Protein AF-A0A2R6WL75-F1 (afdb_monomer)

Organism: Marchantia polymorpha (NCBI:txid3197)

Solvent-accessible surface area (backbone atoms only — not comparable to full-atom values): 13808 Å² total; per-residue (Å²): 139,86,84,78,86,82,82,82,81,75,82,74,81,76,81,87,64,72,75,76,58,70,72,63,78,74,67,88,62,87,48,74,43,57,29,28,71,47,90,78,75,60,74,69,52,48,53,53,39,46,74,76,44,29,24,46,28,38,38,28,34,64,43,95,46,41,92,30,84,63,74,45,46,31,30,31,46,34,69,61,51,51,57,48,36,72,72,64,31,65,58,46,48,38,23,36,72,33,38,38,36,33,21,76,44,97,91,52,61,79,76,47,77,48,46,28,30,40,73,49,78,42,61,37,94,88,75,69,43,75,59,33,45,35,31,31,55,40,53,64,84,42,53,36,71,37,46,33,31,58,43,81,39,44,65,88,64,7,54,16,42,73,72,61,21,48,83,46,75,74,47,59,58,49,57,27,37,26,34,51,76,71,56,54,64,58,41,76,43,83,37,42,86,40,45,61,69,42,66,46,36,55,68,75,55,83,68,61,92,71,55,41,70,68,59,89,68,47,79,45,65,31,33,34,30,40,57,45,79,84,51,56,68,74,70,57,79,82,130

Mean predicted aligned error: 11.41 Å

Structure (mmCIF, N/CA/C/O backbone):
data_AF-A0A2R6WL75-F1
#
_entry.id   AF-A0A2R6WL75-F1
#
loop_
_atom_site.group_PDB
_atom_site.id
_atom_site.type_symbol
_atom_site.label_atom_id
_atom_site.label_alt_id
_atom_site.label_comp_id
_atom_site.label_asym_id
_atom_site.label_entity_id
_atom_site.label_seq_id
_atom_site.pdbx_PDB_ins_code
_atom_site.Cartn_x
_atom_site.Cartn_y
_atom_site.Cartn_z
_atom_site.occupancy
_atom_site.B_iso_or_equiv
_atom_site.auth_seq_id
_atom_site.auth_comp_id
_atom_site.auth_asym_id
_atom_site.auth_atom_id
_atom_site.pdbx_PDB_model_num
ATOM 1 N N . MET A 1 1 ? -19.304 18.764 -65.016 1.00 40.03 1 MET A N 1
ATOM 2 C CA . MET A 1 1 ? -17.896 18.782 -64.555 1.00 40.03 1 MET A CA 1
ATOM 3 C C . MET A 1 1 ? -17.886 18.726 -63.040 1.00 40.03 1 MET A C 1
ATOM 5 O O . MET A 1 1 ? -18.158 19.718 -62.380 1.00 40.03 1 MET A O 1
ATOM 9 N N . VAL A 1 2 ? -17.686 17.518 -62.523 1.00 32.56 2 VAL A N 1
ATOM 10 C CA . VAL A 1 2 ? -17.696 17.155 -61.102 1.00 32.56 2 VAL A CA 1
ATOM 11 C C . VAL A 1 2 ? -16.312 17.461 -60.529 1.00 32.56 2 VAL A C 1
ATOM 13 O O . VAL A 1 2 ? -15.321 16.997 -61.089 1.00 32.56 2 VAL A O 1
ATOM 16 N N . LYS A 1 3 ? -16.215 18.234 -59.443 1.00 35.38 3 LYS A N 1
ATOM 17 C CA . LYS A 1 3 ? -14.974 18.337 -58.661 1.00 35.38 3 LYS A CA 1
ATOM 18 C C . LYS A 1 3 ? -15.130 17.490 -57.405 1.00 35.38 3 LYS A C 1
ATOM 20 O O . LYS A 1 3 ? -15.870 17.840 -56.492 1.00 35.38 3 LYS A O 1
ATOM 25 N N . HIS A 1 4 ? -14.470 16.338 -57.452 1.00 34.31 4 HIS A N 1
ATOM 26 C CA . HIS A 1 4 ? -14.353 15.362 -56.384 1.00 34.31 4 HIS A CA 1
ATOM 27 C C . HIS A 1 4 ? -13.550 15.896 -55.195 1.00 34.31 4 HIS A C 1
ATOM 29 O O . HIS A 1 4 ? -12.580 16.639 -55.344 1.00 34.31 4 HIS A O 1
ATOM 35 N N . SER A 1 5 ? -13.975 15.436 -54.023 1.00 30.08 5 SER A N 1
ATOM 36 C CA . SER A 1 5 ? -13.292 15.496 -52.741 1.00 30.08 5 SER A CA 1
ATOM 37 C C . SER A 1 5 ? -11.899 14.864 -52.791 1.00 30.08 5 SER A C 1
ATOM 39 O O . SER A 1 5 ? -11.754 13.729 -53.245 1.00 30.08 5 SER A O 1
ATOM 41 N N . LEU A 1 6 ? -10.913 15.534 -52.202 1.00 31.14 6 LEU A N 1
ATOM 42 C CA . LEU A 1 6 ? -9.690 14.909 -51.704 1.00 31.14 6 LEU A CA 1
ATOM 43 C C . LEU A 1 6 ? -9.711 15.017 -50.177 1.00 31.14 6 LEU A C 1
ATOM 45 O O . LEU A 1 6 ? -9.257 15.993 -49.590 1.00 31.14 6 LEU A O 1
ATOM 49 N N . PHE A 1 7 ? -10.321 14.009 -49.551 1.00 28.39 7 PHE A N 1
ATOM 50 C CA . PHE A 1 7 ? -10.114 13.683 -48.145 1.00 28.39 7 PHE A CA 1
ATOM 51 C C . PHE A 1 7 ? -8.752 12.992 -48.056 1.00 28.39 7 PHE A C 1
ATOM 53 O O . PHE A 1 7 ? -8.586 11.869 -48.531 1.00 28.39 7 PHE A O 1
ATOM 60 N N . GLN A 1 8 ? -7.767 13.672 -47.483 1.00 29.06 8 GLN A N 1
ATOM 61 C CA . GLN A 1 8 ? -6.480 13.078 -47.160 1.00 29.06 8 GLN A CA 1
ATOM 62 C C . GLN A 1 8 ? -6.614 12.448 -45.770 1.00 29.06 8 GLN A C 1
ATOM 64 O O . GLN A 1 8 ? -6.545 13.129 -44.750 1.00 29.06 8 GLN A O 1
ATOM 69 N N . ALA A 1 9 ? -6.909 11.148 -45.744 1.00 28.06 9 ALA A N 1
ATOM 70 C CA . ALA A 1 9 ? -6.917 10.345 -44.531 1.00 28.06 9 ALA A CA 1
ATOM 71 C C . ALA A 1 9 ? -5.469 10.172 -44.049 1.00 28.06 9 ALA A C 1
ATOM 73 O O . ALA A 1 9 ? -4.692 9.422 -44.640 1.00 28.06 9 ALA A O 1
ATOM 74 N N . ALA A 1 10 ? -5.098 10.900 -42.996 1.00 29.62 10 ALA A N 1
ATOM 75 C CA . ALA A 1 10 ? -3.886 10.622 -42.246 1.00 29.62 10 ALA A CA 1
ATOM 76 C C . ALA A 1 10 ? -4.099 9.326 -41.454 1.00 29.62 10 ALA A C 1
ATOM 78 O O . ALA A 1 10 ? -5.008 9.222 -40.630 1.00 29.62 10 ALA A O 1
ATOM 79 N N . PHE A 1 11 ? -3.269 8.337 -41.771 1.00 24.31 11 PHE A N 1
ATOM 80 C CA . PHE A 1 11 ? -3.097 7.075 -41.067 1.00 24.31 11 PHE A CA 1
ATOM 81 C C . PHE A 1 11 ? -2.866 7.360 -39.572 1.00 24.31 11 PHE A C 1
ATOM 83 O O . PHE A 1 11 ? -1.816 7.866 -39.183 1.00 24.31 11 PHE A O 1
ATOM 90 N N . VAL A 1 12 ? -3.868 7.088 -38.735 1.00 31.75 12 VAL A N 1
ATOM 91 C CA . VAL A 1 12 ? -3.698 7.019 -37.281 1.00 31.75 12 VAL A CA 1
ATOM 92 C C . VAL A 1 12 ? -3.124 5.636 -37.011 1.00 31.75 12 VAL A C 1
ATOM 94 O O . VAL A 1 12 ? -3.848 4.645 -37.098 1.00 31.75 12 VAL A O 1
ATOM 97 N N . GLU A 1 13 ? -1.816 5.560 -36.767 1.00 30.33 13 GLU A N 1
ATOM 98 C CA . GLU A 1 13 ? -1.177 4.333 -36.294 1.00 30.33 13 GLU A CA 1
ATOM 99 C C . GLU A 1 13 ? -1.888 3.873 -35.019 1.00 30.33 13 GLU A C 1
ATOM 101 O O . GLU A 1 13 ? -1.978 4.595 -34.021 1.00 30.33 13 GLU A O 1
ATOM 106 N N . GLY A 1 14 ? -2.473 2.679 -35.112 1.00 30.34 14 GLY A N 1
ATOM 107 C CA . GLY A 1 14 ? -3.122 1.994 -34.013 1.00 30.34 14 GLY A CA 1
ATOM 108 C C . GLY A 1 14 ? -2.115 1.773 -32.896 1.00 30.34 14 GLY A C 1
ATOM 109 O O . GLY A 1 14 ? -1.077 1.145 -33.077 1.00 30.34 14 GLY A O 1
ATOM 110 N N . ASP A 1 15 ? -2.437 2.331 -31.738 1.00 35.53 15 ASP A N 1
ATOM 111 C CA . ASP A 1 15 ? -1.734 2.134 -30.479 1.00 35.53 15 ASP A CA 1
ATOM 112 C C . ASP A 1 15 ? -1.952 0.683 -29.998 1.00 35.53 15 ASP A C 1
ATOM 114 O O . ASP A 1 15 ? -2.782 0.427 -29.122 1.00 35.53 15 ASP A O 1
ATOM 118 N N . ASP A 1 16 ? -1.242 -0.269 -30.616 1.00 36.91 16 ASP A N 1
ATOM 119 C CA . ASP A 1 16 ? -1.231 -1.712 -30.317 1.00 36.91 16 ASP A CA 1
ATOM 120 C C . ASP A 1 16 ? -0.438 -2.016 -29.032 1.00 36.91 16 ASP A C 1
ATOM 122 O O . ASP A 1 16 ? 0.510 -2.802 -28.997 1.00 36.91 16 ASP A O 1
ATOM 126 N N . ARG A 1 17 ? -0.834 -1.379 -27.926 1.00 43.59 17 ARG A N 1
ATOM 127 C CA . ARG A 1 17 ? -0.392 -1.762 -26.579 1.00 43.59 17 ARG A CA 1
ATOM 128 C C . ARG A 1 17 ? -1.400 -2.741 -25.965 1.00 43.59 17 ARG A C 1
ATOM 130 O O . ARG A 1 17 ? -2.607 -2.497 -26.051 1.00 43.59 17 ARG A O 1
ATOM 137 N N . PRO A 1 18 ? -0.949 -3.830 -25.311 1.00 32.16 18 PRO A N 1
ATOM 138 C CA . PRO A 1 18 ? -1.841 -4.838 -24.753 1.00 32.16 18 PRO A CA 1
ATOM 139 C C . PRO A 1 18 ? -2.842 -4.226 -23.748 1.00 32.16 18 PRO A C 1
ATOM 141 O O . PRO A 1 18 ? -2.472 -3.386 -22.920 1.00 32.16 18 PRO A O 1
ATOM 144 N N . PRO A 1 19 ? -4.120 -4.650 -23.776 1.00 37.78 19 PRO A N 1
ATOM 145 C CA . PRO A 1 19 ? -5.223 -4.003 -23.054 1.00 37.78 19 PRO A CA 1
ATOM 146 C C . PRO A 1 19 ? -5.154 -4.107 -21.518 1.00 37.78 19 PRO A C 1
ATOM 148 O O . PRO A 1 19 ? -5.971 -3.494 -20.827 1.00 37.78 19 PRO A O 1
ATOM 151 N N . SER A 1 20 ? -4.202 -4.858 -20.958 1.00 44.22 20 SER A N 1
ATOM 152 C CA . SER A 1 20 ? -4.096 -5.130 -19.518 1.00 44.22 20 SER A CA 1
ATOM 153 C C . SER A 1 20 ? -3.607 -3.933 -18.690 1.00 44.22 20 SER A C 1
ATOM 155 O O . SER A 1 20 ? -4.042 -3.779 -17.551 1.00 44.22 20 SER A O 1
ATOM 157 N N . LEU A 1 21 ? -2.782 -3.045 -19.261 1.00 42.94 21 LEU A N 1
ATOM 158 C CA . LEU A 1 21 ? -2.224 -1.878 -18.553 1.00 42.94 21 LEU A CA 1
ATOM 159 C C . LEU A 1 21 ? -3.120 -0.631 -18.640 1.00 42.94 21 LEU A C 1
ATOM 161 O O . LEU A 1 21 ? -3.249 0.115 -17.667 1.00 42.94 21 LEU A O 1
ATOM 165 N N . ARG A 1 22 ? -3.838 -0.439 -19.760 1.00 38.44 22 ARG A N 1
ATOM 166 C CA . ARG A 1 22 ? -4.771 0.696 -19.949 1.00 38.44 22 ARG A CA 1
ATOM 167 C C . ARG A 1 22 ? -5.891 0.732 -18.904 1.00 38.44 22 ARG A C 1
ATOM 169 O O . ARG A 1 22 ? -6.374 1.809 -18.572 1.00 38.44 22 ARG A O 1
ATOM 176 N N . LYS A 1 23 ? -6.275 -0.420 -18.346 1.00 35.91 23 LYS A N 1
ATOM 177 C CA . LYS A 1 23 ? -7.318 -0.513 -17.311 1.00 35.91 23 LYS A CA 1
ATOM 178 C C . LYS A 1 23 ? -6.827 -0.177 -15.895 1.00 35.91 23 LYS A C 1
ATOM 180 O O . LYS A 1 23 ? -7.651 -0.019 -15.001 1.00 35.91 23 LYS A O 1
ATOM 185 N N . GLN A 1 24 ? -5.514 -0.063 -15.681 1.00 44.03 24 GLN A N 1
ATOM 186 C CA . GLN A 1 24 ? -4.921 0.224 -14.368 1.00 44.03 24 GLN A CA 1
ATOM 187 C C . GLN A 1 24 ? -4.563 1.707 -14.182 1.00 44.03 24 GLN A C 1
ATOM 189 O O . GLN A 1 24 ? -4.517 2.185 -13.050 1.00 44.03 24 GLN A O 1
ATOM 194 N N . ALA A 1 25 ? -4.386 2.456 -15.276 1.00 39.59 25 ALA A N 1
ATOM 195 C CA . ALA A 1 25 ? -4.062 3.884 -15.241 1.00 39.59 25 ALA A CA 1
ATOM 196 C C . ALA A 1 25 ? -5.245 4.790 -14.826 1.00 39.59 25 ALA A C 1
ATOM 198 O O . ALA A 1 25 ? -5.025 5.918 -14.390 1.00 39.59 25 ALA A O 1
ATOM 199 N N . SER A 1 26 ? -6.496 4.316 -14.916 1.00 39.88 26 SER A N 1
ATOM 200 C CA . SER A 1 26 ? -7.698 5.139 -14.684 1.00 39.88 26 SER A CA 1
ATOM 201 C C . SER A 1 26 ? -8.419 4.900 -13.352 1.00 39.88 26 SER A C 1
ATOM 203 O O . SER A 1 26 ? -9.603 5.201 -13.247 1.00 39.88 26 SER A O 1
ATOM 205 N N . LEU A 1 27 ? -7.757 4.373 -12.322 1.00 48.31 27 LEU A N 1
ATOM 206 C CA . LEU A 1 27 ? -8.394 4.146 -11.019 1.00 48.31 27 LEU A CA 1
ATOM 207 C C . LEU A 1 27 ? -7.879 5.143 -9.977 1.00 48.31 27 LEU A C 1
ATOM 209 O O . LEU A 1 27 ? -7.330 4.750 -8.952 1.00 48.31 27 LEU A O 1
ATOM 213 N N . LYS A 1 28 ? -8.100 6.441 -10.206 1.00 50.81 28 LYS A N 1
ATOM 214 C CA . LYS A 1 28 ? -8.300 7.408 -9.110 1.00 50.81 28 LYS A CA 1
ATOM 215 C C . LYS A 1 28 ? -9.771 7.327 -8.676 1.00 50.81 28 LYS A C 1
ATOM 217 O O . LYS A 1 28 ? -10.525 8.281 -8.778 1.00 50.81 28 LYS A O 1
ATOM 222 N N . GLU A 1 29 ? -10.207 6.137 -8.280 1.00 58.66 29 GLU A N 1
ATOM 223 C CA . GLU A 1 29 ? -11.497 5.988 -7.609 1.00 58.66 29 GLU A CA 1
ATOM 224 C C . GLU A 1 29 ? -11.259 6.262 -6.126 1.00 58.66 29 GLU A C 1
ATOM 226 O O . GLU A 1 29 ? -10.393 5.633 -5.512 1.00 58.66 29 GLU A O 1
ATOM 231 N N . ASP A 1 30 ? -11.969 7.214 -5.536 1.00 66.25 30 ASP A N 1
ATOM 232 C CA . ASP A 1 30 ? -11.898 7.411 -4.093 1.00 66.25 30 ASP A CA 1
ATOM 233 C C . ASP A 1 30 ? -12.557 6.197 -3.423 1.00 66.25 30 ASP A C 1
ATOM 235 O O . ASP A 1 30 ? -13.778 6.049 -3.386 1.00 66.25 30 ASP A O 1
ATOM 239 N N . VAL A 1 31 ? -11.726 5.254 -2.973 1.00 84.00 31 VAL A N 1
ATOM 240 C CA . VAL A 1 31 ? -12.191 4.032 -2.318 1.00 84.00 31 VAL A CA 1
ATOM 241 C C . VAL A 1 31 ? -12.427 4.349 -0.850 1.00 84.00 31 VAL A C 1
ATOM 243 O O . VAL A 1 31 ? -11.502 4.714 -0.120 1.00 84.00 31 VAL A O 1
ATOM 246 N N . ILE A 1 32 ? -13.678 4.182 -0.434 1.00 90.19 32 ILE A N 1
ATOM 247 C CA . ILE A 1 32 ? -14.128 4.442 0.929 1.00 90.19 32 ILE A CA 1
ATOM 248 C C . ILE A 1 32 ? -13.889 3.198 1.792 1.00 90.19 32 ILE A C 1
ATOM 250 O O . ILE A 1 32 ? -14.381 2.109 1.487 1.00 90.19 32 ILE A O 1
ATOM 254 N N . LEU A 1 33 ? -13.156 3.369 2.889 1.00 91.69 33 LEU A N 1
ATOM 255 C CA . LEU A 1 33 ? -12.932 2.366 3.924 1.00 91.69 33 LEU A CA 1
ATOM 256 C C . LEU A 1 33 ? -13.833 2.656 5.120 1.00 91.69 33 LEU A C 1
ATOM 258 O O . LEU A 1 33 ? -13.750 3.727 5.722 1.00 91.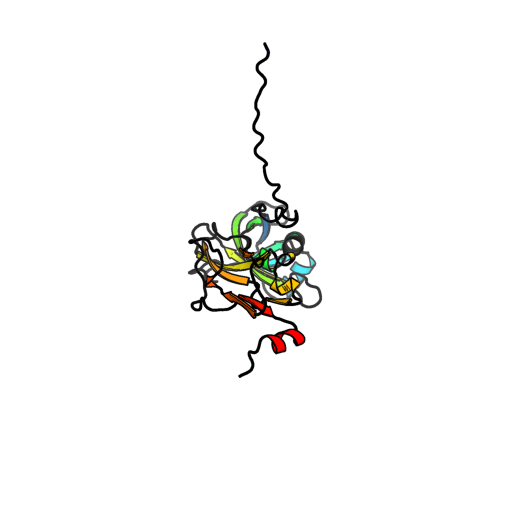69 33 LEU A O 1
ATOM 262 N N . ARG A 1 34 ? -14.663 1.683 5.501 1.00 92.62 34 ARG A N 1
ATOM 263 C CA . ARG A 1 34 ? -15.524 1.801 6.680 1.00 92.62 34 ARG A CA 1
ATOM 264 C C . ARG A 1 34 ? -14.797 1.316 7.921 1.00 92.62 34 ARG A C 1
ATOM 266 O O . ARG A 1 34 ? -14.265 0.202 7.951 1.00 92.62 34 ARG A O 1
ATOM 273 N N . ALA A 1 35 ? -14.808 2.145 8.954 1.00 93.12 35 ALA A N 1
ATOM 274 C CA . ALA A 1 35 ? -14.167 1.863 10.222 1.00 93.12 35 ALA A CA 1
ATOM 275 C C . ALA A 1 35 ? -15.067 2.186 11.416 1.00 93.12 35 ALA A C 1
ATOM 277 O O . ALA A 1 35 ? -15.983 2.998 11.330 1.00 93.12 35 ALA A O 1
ATOM 278 N N . PHE A 1 36 ? -14.765 1.553 12.546 1.00 92.56 36 PHE A N 1
ATOM 279 C CA . PHE A 1 36 ? -15.447 1.742 13.823 1.00 92.56 36 PHE A CA 1
ATOM 280 C C . PHE A 1 36 ? -14.429 2.098 14.908 1.00 92.56 36 PHE A C 1
ATOM 282 O O . PHE A 1 36 ? -13.358 1.481 14.947 1.00 92.56 36 PHE A O 1
ATOM 289 N N . PRO A 1 37 ? -14.720 3.053 15.804 1.00 92.62 37 PRO A N 1
ATOM 290 C CA . PRO A 1 37 ? -13.815 3.409 16.882 1.00 92.62 37 PRO A CA 1
ATOM 291 C C . PRO A 1 37 ? -13.685 2.246 17.863 1.00 92.62 37 PRO A C 1
ATOM 293 O O . PRO A 1 37 ? -14.643 1.528 18.164 1.00 92.62 37 PRO A O 1
ATOM 296 N N . ARG A 1 38 ? -12.480 2.058 18.399 1.00 89.88 38 ARG A N 1
ATOM 297 C CA . ARG A 1 38 ? -12.184 0.961 19.317 1.00 89.88 38 ARG A CA 1
ATOM 298 C C . ARG A 1 38 ? -11.677 1.478 20.656 1.00 89.88 38 ARG A C 1
ATOM 300 O O . ARG A 1 38 ? -10.673 2.176 20.724 1.00 89.88 38 ARG A O 1
ATOM 307 N N . LYS A 1 39 ? -12.327 1.047 21.740 1.00 86.62 39 LYS A N 1
ATOM 308 C CA . LYS A 1 39 ? -11.919 1.371 23.122 1.00 86.62 39 LYS A CA 1
ATOM 309 C C . LYS A 1 39 ? -10.922 0.364 23.701 1.00 86.62 39 LYS A C 1
ATOM 311 O O . LYS A 1 39 ? -10.010 0.735 24.432 1.00 86.62 39 LYS A O 1
ATOM 316 N N . ASN A 1 40 ? -11.083 -0.914 23.360 1.00 87.69 40 ASN A N 1
ATOM 317 C CA . ASN A 1 40 ? -10.336 -2.000 23.990 1.00 87.69 40 ASN A CA 1
ATOM 318 C C . ASN A 1 40 ? -9.067 -2.345 23.204 1.00 87.69 40 ASN A C 1
ATOM 320 O O . ASN A 1 40 ? -9.048 -2.316 21.975 1.00 87.69 40 ASN A O 1
ATOM 324 N N . THR A 1 41 ? -8.002 -2.716 23.914 1.00 87.69 41 THR A N 1
ATOM 325 C CA . THR A 1 41 ? -6.703 -3.056 23.314 1.00 87.69 41 THR A CA 1
ATOM 326 C C . THR A 1 41 ? -6.220 -4.432 23.775 1.00 87.69 41 THR A C 1
ATOM 328 O O . THR A 1 41 ? -6.746 -5.013 24.723 1.00 87.69 41 THR A O 1
ATOM 331 N N . GLY A 1 42 ? -5.220 -4.985 23.086 1.00 88.62 42 GLY A N 1
ATOM 332 C CA . GLY A 1 42 ? -4.562 -6.232 23.479 1.00 88.62 42 GLY A CA 1
ATOM 333 C C . GLY A 1 42 ? -5.006 -7.479 22.708 1.00 88.62 42 GLY A C 1
ATOM 334 O O . GLY A 1 42 ? -5.972 -7.489 21.943 1.00 88.62 42 GLY A O 1
ATOM 335 N N . LYS A 1 43 ? -4.257 -8.570 22.912 1.00 89.00 43 LYS A N 1
ATOM 336 C CA . LYS A 1 43 ? -4.322 -9.805 22.106 1.00 89.00 43 LYS A CA 1
ATOM 337 C C . LYS A 1 43 ? -5.710 -10.452 22.082 1.00 89.00 43 LYS A C 1
ATOM 339 O O . LYS A 1 43 ? -6.147 -10.920 21.032 1.00 89.00 43 LYS A O 1
ATOM 344 N N . ILE A 1 44 ? -6.396 -10.485 23.226 1.00 92.44 44 ILE A N 1
ATOM 345 C CA . ILE A 1 44 ? -7.693 -11.162 23.380 1.00 92.44 44 ILE A CA 1
ATOM 346 C C . ILE A 1 44 ? -8.783 -10.421 22.598 1.00 92.44 44 ILE A C 1
ATOM 348 O O . ILE A 1 44 ? -9.521 -11.047 21.838 1.00 92.44 44 ILE A O 1
ATOM 352 N N . TRP A 1 45 ? -8.849 -9.095 22.741 1.00 91.25 45 TRP A N 1
ATOM 353 C CA . TRP A 1 45 ? -9.822 -8.253 22.044 1.00 91.25 45 TRP A CA 1
ATOM 354 C C . TRP A 1 45 ? -9.598 -8.269 20.534 1.00 91.25 45 TRP A C 1
ATOM 356 O O . TRP A 1 45 ? -10.526 -8.591 19.798 1.00 91.25 45 TRP A O 1
ATOM 366 N N . CYS A 1 46 ? -8.349 -8.108 20.082 1.00 91.44 46 CYS A N 1
ATOM 367 C CA . CYS A 1 46 ? -8.005 -8.222 18.663 1.00 91.44 46 CYS A CA 1
ATOM 368 C C . CYS A 1 46 ? -8.402 -9.584 18.061 1.00 91.44 46 CYS A C 1
ATOM 370 O O . CYS A 1 46 ? -8.773 -9.658 16.892 1.00 91.44 46 CYS A O 1
ATOM 372 N N . LYS A 1 47 ? -8.310 -10.680 18.831 1.00 91.50 47 LYS A N 1
ATOM 373 C CA . LYS A 1 47 ? -8.736 -12.013 18.370 1.00 91.50 47 LYS A CA 1
ATOM 374 C C . LYS A 1 47 ? -10.259 -12.112 18.253 1.00 91.50 47 LYS A C 1
ATOM 376 O O . LYS A 1 47 ? -10.743 -12.755 17.328 1.00 91.50 47 LYS A O 1
ATOM 381 N N . LYS A 1 48 ? -11.011 -11.499 19.175 1.00 92.38 48 LYS A N 1
ATOM 382 C CA . LYS A 1 48 ? -12.481 -11.446 19.112 1.00 92.38 48 LYS A CA 1
ATOM 383 C C . LYS A 1 48 ? -12.956 -10.617 17.917 1.00 92.38 48 LYS A C 1
ATOM 385 O O . LYS A 1 48 ? -13.805 -11.092 17.178 1.00 92.38 48 LYS A O 1
ATOM 390 N N . GLU A 1 49 ? -12.362 -9.450 17.681 1.00 91.94 49 GLU A N 1
ATOM 391 C CA . GLU A 1 49 ? -12.693 -8.582 16.537 1.00 91.94 49 GLU A CA 1
ATOM 392 C C . GLU A 1 49 ? -12.488 -9.301 15.202 1.00 91.94 49 GLU A C 1
ATOM 394 O O . GLU A 1 49 ? -13.399 -9.349 14.375 1.00 91.94 49 GLU A O 1
ATOM 399 N N . ARG A 1 50 ? -11.348 -9.987 15.046 1.00 92.25 50 ARG A N 1
ATOM 400 C CA . ARG A 1 50 ? -11.060 -10.777 13.841 1.00 92.25 50 ARG A CA 1
ATOM 401 C C . ARG A 1 50 ? -12.064 -11.900 13.599 1.00 92.25 50 ARG A C 1
ATOM 403 O O . ARG A 1 50 ? -12.407 -12.154 12.449 1.00 92.25 50 ARG A O 1
ATOM 410 N N . LYS A 1 51 ? -12.585 -12.533 14.658 1.00 91.06 51 LYS A N 1
ATOM 411 C CA . LYS A 1 51 ? -13.648 -13.549 14.537 1.00 91.06 51 LYS A CA 1
ATOM 412 C C . LYS A 1 51 ? -14.969 -12.972 14.026 1.00 91.06 51 LYS A C 1
ATOM 414 O O . LYS A 1 51 ? -15.703 -13.682 13.353 1.00 91.06 51 LYS A O 1
ATOM 419 N N . VAL A 1 52 ? -15.263 -11.712 14.340 1.00 91.50 52 VAL A N 1
ATOM 420 C CA . VAL A 1 52 ? -16.472 -11.003 13.884 1.00 91.50 52 VAL A CA 1
ATOM 421 C C . VAL A 1 52 ? -16.288 -10.426 12.468 1.00 91.50 52 VAL A C 1
ATOM 423 O O . VAL A 1 52 ? -17.226 -9.898 11.885 1.00 91.50 52 VAL A O 1
ATOM 426 N N . GLY A 1 53 ? -15.098 -10.562 11.870 1.00 91.00 53 GLY A N 1
ATOM 427 C CA . GLY A 1 53 ? -14.801 -10.022 10.541 1.00 91.00 53 GLY A CA 1
ATOM 428 C C . GLY A 1 53 ? -14.358 -8.558 10.561 1.00 91.00 53 GLY A C 1
ATOM 429 O O . GLY A 1 53 ? -14.479 -7.867 9.552 1.00 91.00 53 GLY A O 1
ATOM 430 N N . LEU A 1 54 ? -13.830 -8.084 11.692 1.00 92.69 54 LEU A N 1
ATOM 431 C CA . LEU A 1 54 ? -13.212 -6.768 11.825 1.00 92.69 54 LEU A CA 1
ATOM 432 C C . LEU A 1 54 ? -11.691 -6.904 11.956 1.00 92.69 54 LEU A C 1
ATOM 434 O O . LEU A 1 54 ? -11.186 -7.735 12.714 1.00 92.69 54 LEU A O 1
ATOM 438 N N . VAL A 1 55 ? -10.948 -6.074 11.231 1.00 93.94 55 VAL A N 1
ATOM 439 C CA . VAL A 1 55 ? -9.488 -5.997 11.311 1.00 93.94 55 VAL A CA 1
ATOM 440 C C . VAL A 1 55 ? -9.111 -4.867 12.268 1.00 93.94 55 VAL A C 1
ATOM 442 O O . VAL A 1 55 ? -9.464 -3.714 12.017 1.00 93.94 55 VAL A O 1
ATOM 445 N N . PRO A 1 56 ? -8.388 -5.163 13.361 1.00 93.88 56 PRO A N 1
ATOM 446 C CA . PRO A 1 56 ? -7.931 -4.138 14.282 1.00 93.88 56 PRO A CA 1
ATOM 447 C C . PRO A 1 56 ? -6.864 -3.273 13.613 1.00 93.88 56 PRO A C 1
ATOM 449 O O . PRO A 1 56 ? -5.831 -3.778 13.162 1.00 93.88 56 PRO A O 1
ATOM 452 N N . SER A 1 57 ? -7.079 -1.966 13.622 1.00 93.69 57 SER A N 1
ATOM 453 C CA . SER A 1 57 ? -6.274 -0.984 12.908 1.00 93.69 57 SER A CA 1
ATOM 454 C C . SER A 1 57 ? -5.950 0.229 13.774 1.00 93.69 57 SER A C 1
ATOM 456 O O . SER A 1 57 ? -6.503 0.440 14.856 1.00 93.69 57 SER A O 1
ATOM 458 N N . ILE A 1 58 ? -4.968 1.005 13.329 1.00 92.56 58 ILE A N 1
ATOM 459 C CA . ILE A 1 58 ? -4.519 2.206 14.034 1.00 92.56 58 ILE A CA 1
ATOM 460 C C . ILE A 1 58 ? -4.339 3.307 13.006 1.00 92.56 58 ILE A C 1
ATOM 462 O O . ILE A 1 58 ? -3.709 3.073 11.976 1.00 92.56 58 ILE A O 1
ATOM 466 N N . VAL A 1 59 ? -4.879 4.485 13.297 1.00 92.25 59 VAL A N 1
ATOM 467 C CA . VAL A 1 59 ? -4.617 5.710 12.547 1.00 92.25 59 VAL A CA 1
ATOM 468 C C . VAL A 1 59 ? -3.659 6.550 13.372 1.00 92.25 59 VAL A C 1
ATOM 470 O O . VAL A 1 59 ? -3.967 6.928 14.502 1.00 92.25 59 VAL A O 1
ATOM 473 N N . PHE A 1 60 ? -2.485 6.813 12.816 1.00 89.75 60 PHE A N 1
ATOM 474 C CA . PHE A 1 60 ? -1.525 7.739 13.394 1.00 89.75 60 PHE A CA 1
ATOM 475 C C . PHE A 1 60 ? -1.689 9.124 12.778 1.00 89.75 60 PHE A C 1
ATOM 477 O O . PHE A 1 60 ? -1.924 9.268 11.571 1.00 89.75 60 PHE A O 1
ATOM 484 N N . GLU A 1 61 ? -1.524 10.142 13.612 1.00 83.50 61 GLU A N 1
ATOM 485 C CA . GLU A 1 61 ? -1.190 11.475 13.134 1.00 83.50 61 GLU A CA 1
ATOM 486 C C . GLU A 1 61 ? 0.212 11.495 12.511 1.00 83.50 61 GLU A C 1
ATOM 488 O O . GLU A 1 61 ? 0.971 10.519 12.542 1.00 83.50 61 GLU A O 1
ATOM 493 N N . GLN A 1 62 ? 0.510 12.604 11.847 1.00 72.56 62 GLN A N 1
ATOM 494 C CA . GLN A 1 62 ? 1.803 12.823 11.230 1.00 72.56 62 GLN A CA 1
ATOM 495 C C . GLN A 1 62 ? 2.572 13.847 12.024 1.00 72.56 62 GLN A C 1
ATOM 497 O O . GLN A 1 62 ? 2.103 14.964 12.223 1.00 72.56 62 GLN A O 1
ATOM 502 N N . GLU A 1 63 ? 3.802 13.488 12.356 1.00 65.81 63 GLU A N 1
ATOM 503 C CA . GLU A 1 63 ? 4.813 14.442 12.770 1.00 65.81 63 GLU A CA 1
ATOM 504 C C . GLU A 1 63 ? 5.945 14.366 11.744 1.00 65.81 63 GLU A C 1
ATOM 506 O O . GLU A 1 63 ? 6.589 13.329 11.580 1.00 65.81 63 GLU A O 1
ATOM 511 N N . ASN A 1 64 ? 6.135 15.438 10.968 1.00 59.28 64 ASN A N 1
ATOM 512 C CA . ASN A 1 64 ? 7.220 15.555 9.984 1.00 59.28 64 ASN A CA 1
ATOM 513 C C . ASN A 1 64 ? 7.331 14.366 8.997 1.00 59.28 64 ASN A C 1
ATOM 515 O O . ASN A 1 64 ? 8.429 13.898 8.684 1.00 59.28 64 ASN A O 1
ATOM 519 N N . GLY A 1 65 ? 6.197 13.839 8.520 1.00 54.88 65 GLY A N 1
ATOM 520 C CA . GLY A 1 65 ? 6.158 12.738 7.544 1.00 54.88 65 GLY A CA 1
ATOM 521 C C . GLY A 1 65 ? 6.502 11.348 8.102 1.00 54.88 65 GLY A C 1
ATOM 522 O O . GLY A 1 65 ? 6.691 10.408 7.325 1.00 54.88 65 GLY A O 1
ATOM 523 N N . HIS A 1 66 ? 6.575 11.208 9.430 1.00 58.72 66 HIS A N 1
ATOM 524 C CA . HIS A 1 66 ? 6.792 9.952 10.153 1.00 58.72 66 HIS A CA 1
ATOM 525 C C . HIS A 1 66 ? 5.582 9.600 11.040 1.00 58.72 66 HIS A C 1
ATOM 527 O O . HIS A 1 66 ? 4.655 10.400 11.182 1.00 58.72 66 HIS A O 1
ATOM 533 N N . LEU A 1 67 ? 5.576 8.386 11.619 1.00 61.56 67 LEU A N 1
ATOM 534 C CA . LEU A 1 67 ? 4.624 8.039 12.680 1.00 61.56 67 LEU A CA 1
ATOM 535 C C . LEU A 1 67 ? 4.943 8.903 13.906 1.00 61.56 67 LEU A C 1
ATOM 537 O O . LEU A 1 67 ? 5.950 8.657 14.567 1.00 61.56 67 LEU A O 1
ATOM 541 N N . GLY A 1 68 ? 4.099 9.881 14.211 1.00 57.56 68 GLY A N 1
ATOM 542 C CA . GLY A 1 68 ? 4.251 10.732 15.388 1.00 57.56 68 GLY A CA 1
ATOM 543 C C . GLY A 1 68 ? 2.914 11.332 15.807 1.00 57.56 68 GLY A C 1
ATOM 544 O O . GLY A 1 68 ? 2.003 11.457 14.995 1.00 57.56 68 GLY A O 1
ATOM 545 N N . GLY A 1 69 ? 2.775 11.657 17.090 1.00 67.00 69 GLY A N 1
ATOM 546 C CA . GLY A 1 69 ? 1.557 12.262 17.636 1.00 67.00 69 GLY A CA 1
ATOM 547 C C . GLY A 1 69 ? 0.491 11.277 18.131 1.00 67.00 69 GLY A C 1
ATOM 548 O O . GLY A 1 69 ? 0.789 10.169 18.595 1.00 67.00 69 GLY A O 1
ATOM 549 N N . ASN A 1 70 ? -0.771 11.720 18.090 1.00 79.50 70 ASN A N 1
ATOM 550 C CA . ASN A 1 70 ? -1.898 10.970 18.636 1.00 79.50 70 ASN A CA 1
ATOM 551 C C . ASN A 1 70 ? -2.201 9.725 17.797 1.00 79.50 70 ASN A C 1
ATOM 553 O O . ASN A 1 70 ? -2.108 9.724 16.566 1.00 79.50 70 ASN A O 1
ATOM 557 N N . LYS A 1 71 ? -2.606 8.655 18.486 1.00 85.94 71 LYS A N 1
ATOM 558 C CA . LYS A 1 71 ? -3.060 7.411 17.863 1.00 85.94 71 LYS A CA 1
ATOM 559 C C . LYS A 1 71 ? -4.546 7.220 18.111 1.00 85.94 71 LYS A C 1
ATOM 561 O O . LYS A 1 71 ? -5.000 7.221 19.254 1.00 85.94 71 LYS A O 1
ATOM 566 N N . GLU A 1 72 ? -5.283 7.002 17.037 1.00 89.62 72 GLU A N 1
ATOM 567 C CA . GLU A 1 72 ? -6.697 6.674 17.076 1.00 89.62 72 GLU A CA 1
ATOM 568 C C . GLU A 1 72 ? -6.857 5.184 16.768 1.00 89.62 72 GLU A C 1
ATOM 570 O O . GLU A 1 72 ? -6.360 4.666 15.763 1.00 89.62 72 GLU A O 1
ATOM 575 N N . LEU A 1 73 ? -7.486 4.460 17.692 1.00 92.12 73 LEU A N 1
ATOM 576 C CA . LEU A 1 73 ? -7.707 3.029 17.546 1.00 92.12 73 LEU A CA 1
ATOM 577 C C . LEU A 1 73 ? -9.023 2.803 16.823 1.00 92.12 73 LEU A C 1
ATOM 579 O O . LEU A 1 73 ? -10.082 3.204 17.303 1.00 92.12 73 LEU A O 1
ATOM 583 N N . ILE A 1 74 ? -8.944 2.105 15.700 1.00 93.31 74 ILE A N 1
ATOM 584 C CA . ILE A 1 74 ? -10.092 1.831 14.845 1.00 93.31 74 ILE A CA 1
ATOM 585 C C . ILE A 1 74 ? -10.146 0.347 14.487 1.00 93.31 74 ILE A C 1
ATOM 587 O O . ILE A 1 74 ? -9.160 -0.379 14.596 1.00 93.31 74 ILE A O 1
ATOM 591 N N . SER A 1 75 ? -11.297 -0.107 14.024 1.00 93.56 75 SER A N 1
ATOM 592 C CA . SER A 1 75 ? -11.484 -1.434 13.450 1.00 93.56 75 SER A CA 1
ATOM 593 C C . SER A 1 75 ? -12.092 -1.287 12.069 1.00 93.56 75 SER A C 1
ATOM 595 O O . SER A 1 75 ? -13.144 -0.672 11.938 1.00 93.56 75 SER A O 1
ATOM 597 N N . VAL A 1 76 ? -11.441 -1.837 11.050 1.00 93.56 76 VAL A N 1
ATOM 598 C CA . VAL A 1 76 ? -11.878 -1.748 9.649 1.00 93.56 76 VAL A CA 1
ATOM 599 C C . VAL A 1 76 ? -12.574 -3.043 9.242 1.00 93.56 76 VAL A C 1
ATOM 601 O O . VAL A 1 76 ? -12.238 -4.119 9.736 1.00 93.56 76 VAL A O 1
ATO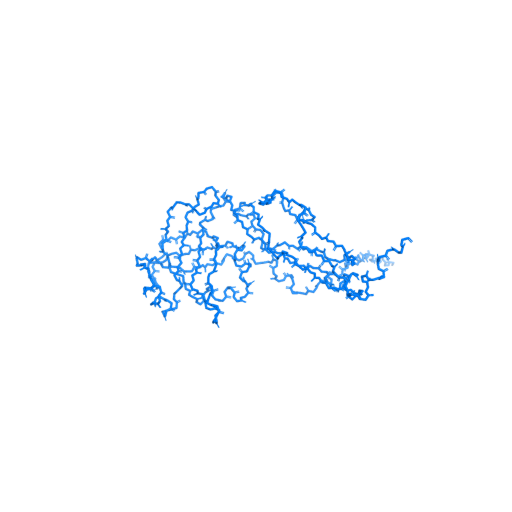M 604 N N . GLU A 1 77 ? -13.547 -2.972 8.338 1.00 92.56 77 GLU A N 1
ATOM 605 C CA . GLU A 1 77 ? -14.223 -4.164 7.824 1.00 92.56 77 GLU A CA 1
ATOM 606 C C . GLU A 1 77 ? -13.260 -5.082 7.036 1.00 92.56 77 GLU A C 1
ATOM 608 O O . GLU A 1 77 ? -12.661 -4.674 6.037 1.00 92.56 77 GLU A O 1
ATOM 613 N N . LYS A 1 78 ? -13.126 -6.354 7.458 1.00 92.06 78 LYS A N 1
ATOM 614 C CA . LYS A 1 78 ? -12.185 -7.327 6.864 1.00 92.06 78 LYS A CA 1
ATOM 615 C C . LYS A 1 78 ? -12.461 -7.555 5.380 1.00 92.06 78 LYS A C 1
ATOM 617 O O . LYS A 1 78 ? -11.547 -7.454 4.570 1.00 92.06 78 LYS A O 1
ATOM 622 N N . LYS A 1 79 ? -13.726 -7.795 5.019 1.00 91.00 79 LYS A N 1
ATOM 623 C CA . LYS A 1 79 ? -14.136 -8.091 3.636 1.00 91.00 79 LYS A CA 1
ATOM 624 C C . LYS A 1 79 ? -13.769 -6.970 2.665 1.00 91.00 79 LYS A C 1
ATOM 626 O O . LYS A 1 79 ? -13.349 -7.246 1.546 1.00 91.00 79 LYS A O 1
ATOM 631 N N . GLN A 1 80 ? -13.919 -5.711 3.086 1.00 91.12 80 GLN A N 1
ATOM 632 C CA . GLN A 1 80 ? -13.548 -4.563 2.260 1.00 91.12 80 GLN A CA 1
ATOM 633 C C . GLN A 1 80 ? -12.041 -4.554 1.993 1.00 91.12 80 GLN A C 1
ATOM 635 O O . GLN A 1 80 ? -11.629 -4.481 0.837 1.00 91.12 80 GLN A O 1
ATOM 640 N N . LEU A 1 81 ? -11.227 -4.700 3.042 1.00 90.88 81 LEU A N 1
ATOM 641 C CA . LEU A 1 81 ? -9.772 -4.723 2.904 1.00 90.88 81 LEU A CA 1
ATOM 642 C C . LEU A 1 81 ? -9.279 -5.911 2.076 1.00 90.88 81 LEU A C 1
ATOM 644 O O . LEU A 1 81 ? -8.461 -5.715 1.185 1.00 90.88 81 LEU A O 1
ATOM 648 N N . GLU A 1 82 ? -9.786 -7.120 2.322 1.00 90.38 82 GLU A N 1
ATOM 649 C CA . GLU A 1 82 ? -9.399 -8.314 1.559 1.00 90.38 82 GLU A CA 1
ATOM 650 C C . GLU A 1 82 ? -9.725 -8.154 0.077 1.00 90.38 82 GLU A C 1
ATOM 652 O O . GLU A 1 82 ? -8.880 -8.421 -0.772 1.00 90.38 82 GLU A O 1
ATOM 657 N N . ASN A 1 83 ? -10.910 -7.636 -0.251 1.00 89.56 83 ASN A N 1
ATOM 658 C CA . ASN A 1 83 ? -11.283 -7.385 -1.639 1.00 89.56 83 ASN A CA 1
ATOM 659 C C . ASN A 1 83 ? -10.342 -6.387 -2.321 1.00 89.56 83 ASN A C 1
ATOM 661 O O . ASN A 1 83 ? -9.995 -6.580 -3.483 1.00 89.56 83 ASN A O 1
ATOM 665 N N . ILE A 1 84 ? -9.928 -5.326 -1.628 1.00 88.94 84 ILE A N 1
ATOM 666 C CA . ILE A 1 84 ? -9.017 -4.322 -2.192 1.00 88.94 84 ILE A CA 1
ATOM 667 C C . ILE A 1 84 ? -7.611 -4.912 -2.348 1.00 88.94 84 ILE A C 1
ATOM 669 O O . ILE A 1 84 ? -7.025 -4.828 -3.427 1.00 88.94 84 ILE A O 1
ATOM 673 N N . VAL A 1 85 ? -7.082 -5.545 -1.297 1.00 87.75 85 VAL A N 1
ATOM 674 C CA . VAL A 1 85 ? -5.732 -6.126 -1.291 1.00 87.75 85 VAL A CA 1
ATOM 675 C C . VAL A 1 85 ? -5.613 -7.256 -2.313 1.00 87.75 85 VAL A C 1
ATOM 677 O O . VAL A 1 85 ? -4.611 -7.315 -3.015 1.00 87.75 85 VAL A O 1
ATOM 680 N N . ASN A 1 86 ? -6.635 -8.097 -2.475 1.00 86.81 86 ASN A N 1
ATOM 681 C CA . ASN A 1 86 ? -6.621 -9.178 -3.464 1.00 86.81 86 ASN A CA 1
ATOM 682 C C . ASN A 1 86 ? -6.744 -8.661 -4.904 1.00 86.81 86 ASN A C 1
ATOM 684 O O . ASN A 1 86 ? -6.183 -9.261 -5.816 1.00 86.81 86 ASN A O 1
ATOM 688 N N . LYS A 1 87 ? -7.461 -7.550 -5.128 1.00 86.12 87 LYS A N 1
ATOM 689 C CA . LYS A 1 87 ? -7.621 -6.958 -6.468 1.00 86.12 87 LYS A CA 1
ATOM 690 C C . LYS A 1 87 ? -6.384 -6.201 -6.938 1.00 86.12 87 LYS A C 1
ATOM 692 O O . LYS A 1 87 ? -6.011 -6.315 -8.099 1.00 86.12 87 LYS A O 1
ATOM 697 N N . ILE A 1 88 ? -5.809 -5.373 -6.067 1.00 83.69 88 ILE A N 1
ATOM 698 C CA . ILE A 1 88 ? -4.746 -4.426 -6.440 1.00 83.69 88 ILE A CA 1
ATOM 699 C C . ILE A 1 88 ? -3.365 -4.945 -6.004 1.00 83.69 88 ILE A C 1
ATOM 701 O O . ILE A 1 88 ? -2.348 -4.580 -6.581 1.00 83.69 88 ILE A O 1
ATOM 705 N N . GLY A 1 89 ? -3.306 -5.833 -5.014 1.00 85.69 89 GLY A N 1
ATOM 706 C CA . GLY A 1 89 ? -2.067 -6.321 -4.420 1.00 85.69 89 GLY A CA 1
ATOM 707 C C . GLY A 1 89 ? -1.588 -5.460 -3.247 1.00 85.69 89 GLY A C 1
ATOM 708 O O . GLY A 1 89 ? -1.925 -4.283 -3.110 1.00 85.69 89 GLY A O 1
ATOM 709 N N . GLN A 1 90 ? -0.756 -6.054 -2.389 1.00 85.56 90 GLN A N 1
ATOM 710 C CA . GLN A 1 90 ? -0.278 -5.431 -1.146 1.00 85.56 90 GLN A CA 1
ATOM 711 C C . GLN A 1 90 ? 0.524 -4.149 -1.400 1.00 85.56 90 GLN A C 1
ATOM 713 O O . GLN A 1 90 ? 0.314 -3.133 -0.743 1.00 85.56 90 GLN A O 1
ATOM 718 N N . THR A 1 91 ? 1.433 -4.181 -2.373 1.00 84.62 91 THR A N 1
ATOM 719 C CA . THR A 1 91 ? 2.327 -3.056 -2.661 1.00 84.62 91 THR A CA 1
ATOM 720 C C . THR A 1 91 ? 1.566 -1.827 -3.142 1.00 84.62 91 THR A C 1
ATOM 722 O O . THR A 1 91 ? 1.810 -0.722 -2.668 1.00 84.62 91 THR A O 1
ATOM 725 N N . PHE A 1 92 ? 0.613 -2.031 -4.049 1.00 86.44 92 PHE A N 1
ATOM 726 C CA . PHE A 1 92 ? -0.220 -0.961 -4.588 1.00 86.44 92 PHE A CA 1
ATOM 727 C C . PHE A 1 92 ? -1.234 -0.450 -3.561 1.00 86.44 92 PHE A C 1
ATOM 729 O O . PHE A 1 92 ? -1.604 0.721 -3.575 1.00 86.44 92 PHE A O 1
ATOM 736 N N . PHE A 1 93 ? -1.667 -1.305 -2.629 1.00 88.44 93 PHE A N 1
ATOM 737 C CA . PHE A 1 93 ? -2.477 -0.858 -1.503 1.00 88.44 93 PHE A CA 1
ATOM 738 C C . PHE A 1 93 ? -1.717 0.143 -0.620 1.00 88.44 93 PHE A C 1
ATOM 740 O O . PHE A 1 93 ? -2.289 1.150 -0.217 1.00 88.44 93 PHE A O 1
ATOM 747 N N . LEU A 1 94 ? -0.426 -0.089 -0.361 1.00 88.94 94 LEU A N 1
ATOM 748 C CA . LEU A 1 94 ? 0.417 0.799 0.452 1.00 88.94 94 LEU A CA 1
ATOM 749 C C . LEU A 1 94 ? 0.800 2.116 -0.249 1.00 88.94 94 LEU A C 1
ATOM 751 O O . LEU A 1 94 ? 1.186 3.072 0.424 1.00 88.94 94 LEU A O 1
ATOM 755 N N . SER A 1 95 ? 0.716 2.185 -1.580 1.00 87.38 95 SER A N 1
ATOM 756 C CA . SER A 1 95 ? 1.040 3.393 -2.350 1.00 87.38 95 SER A CA 1
ATOM 757 C C . SER A 1 95 ? -0.161 4.296 -2.630 1.00 87.38 95 SER A C 1
ATOM 759 O O . SER A 1 95 ? 0.012 5.345 -3.240 1.00 87.38 95 SER A O 1
ATOM 761 N N . ARG A 1 96 ? -1.374 3.935 -2.198 1.00 88.06 96 ARG A N 1
ATOM 762 C CA . ARG A 1 96 ? -2.606 4.667 -2.530 1.00 88.06 96 ARG A CA 1
ATOM 763 C C . ARG A 1 96 ? -3.264 5.276 -1.297 1.00 8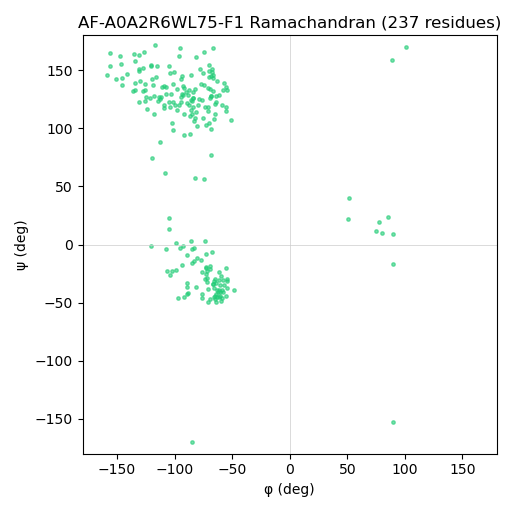8.06 96 ARG A C 1
ATOM 765 O O . ARG A 1 96 ? -3.265 4.682 -0.223 1.00 88.06 96 ARG A O 1
ATOM 772 N N . THR A 1 97 ? -3.851 6.457 -1.462 1.00 89.94 97 THR A N 1
ATOM 773 C CA . THR A 1 97 ? -4.669 7.106 -0.433 1.00 89.94 97 THR A CA 1
ATOM 774 C C . THR A 1 97 ? -6.114 6.615 -0.488 1.00 89.94 97 THR A C 1
ATOM 776 O O . THR A 1 97 ? -6.639 6.302 -1.557 1.00 89.94 97 THR A O 1
ATOM 779 N N . TYR A 1 98 ? -6.745 6.532 0.680 1.00 91.38 98 TYR A N 1
ATOM 780 C CA . TYR A 1 98 ? -8.117 6.063 0.858 1.00 91.38 98 TYR A CA 1
ATOM 781 C C . TYR A 1 98 ? -8.898 7.047 1.719 1.00 91.38 98 TYR A C 1
ATOM 783 O O . TYR A 1 98 ? -8.336 7.674 2.622 1.00 91.38 98 TYR A O 1
ATOM 791 N N . ASP A 1 99 ? -10.197 7.139 1.469 1.00 91.94 99 ASP A N 1
ATOM 792 C CA . ASP A 1 99 ? -11.114 7.889 2.318 1.00 91.94 99 ASP A CA 1
ATOM 793 C C . ASP A 1 99 ? -11.582 6.976 3.452 1.00 91.94 99 ASP A C 1
ATOM 795 O O . ASP A 1 99 ? -12.237 5.965 3.219 1.00 91.94 99 ASP A O 1
ATOM 799 N N . LEU A 1 100 ? -11.234 7.310 4.689 1.00 92.75 100 LEU A N 1
ATOM 800 C CA . LEU A 1 100 ? -11.660 6.589 5.879 1.00 92.75 100 LEU A CA 1
ATOM 801 C C . LEU A 1 100 ? -12.915 7.242 6.458 1.00 92.75 100 LEU A C 1
ATOM 803 O O . LEU A 1 100 ? -12.898 8.413 6.836 1.00 92.75 100 LEU A O 1
ATOM 807 N N . GLU A 1 101 ? -13.980 6.460 6.579 1.00 93.62 101 GLU A N 1
ATOM 808 C CA . GLU A 1 101 ? -15.226 6.855 7.228 1.00 93.62 101 GLU A CA 1
ATOM 809 C C . GLU A 1 101 ? -15.378 6.110 8.553 1.00 93.62 101 GLU A C 1
ATOM 811 O O . GLU A 1 101 ? -15.460 4.879 8.588 1.00 93.62 101 GLU A O 1
ATOM 816 N N . ILE A 1 102 ? -15.402 6.866 9.650 1.00 91.69 102 ILE A N 1
ATOM 817 C CA . ILE A 1 102 ? -15.545 6.340 11.006 1.00 91.69 102 ILE A CA 1
ATOM 818 C C . ILE A 1 102 ? -17.013 6.459 11.418 1.00 91.69 102 ILE A C 1
ATOM 820 O O . ILE A 1 102 ? -17.547 7.561 11.553 1.00 91.69 102 ILE A O 1
ATOM 824 N N . TYR A 1 103 ? -17.649 5.312 11.630 1.00 91.94 103 TYR A N 1
ATOM 825 C CA . TYR A 1 103 ? -19.029 5.166 12.091 1.00 91.94 103 TYR A CA 1
ATOM 826 C C . TYR A 1 103 ? -19.047 4.765 13.565 1.00 91.94 103 TYR A C 1
ATOM 828 O O . TYR A 1 103 ? -18.176 4.016 13.998 1.00 91.94 103 TYR A O 1
ATOM 836 N N . ASP A 1 104 ? -20.055 5.182 14.338 1.00 86.50 104 ASP A N 1
ATOM 837 C CA . ASP A 1 104 ? -20.137 4.796 15.762 1.00 86.50 104 ASP A CA 1
ATOM 838 C C . ASP A 1 104 ? -20.312 3.275 15.938 1.00 86.50 104 ASP A C 1
ATOM 840 O O . ASP A 1 104 ? -19.686 2.635 16.785 1.00 86.50 104 ASP A O 1
ATOM 844 N N . LYS A 1 105 ? -21.172 2.679 15.102 1.00 82.50 105 LYS A N 1
ATOM 845 C CA . LYS A 1 105 ? -21.536 1.254 15.113 1.00 82.50 105 LYS A CA 1
ATOM 846 C C . LYS A 1 105 ? -21.836 0.767 13.693 1.00 82.50 105 LYS A C 1
ATOM 848 O O . LYS A 1 105 ? -22.118 1.595 12.825 1.00 82.50 105 LYS A O 1
ATOM 853 N N . PRO A 1 106 ? -21.834 -0.555 13.436 1.00 79.25 106 PRO A N 1
ATOM 854 C CA . PRO A 1 106 ? -22.281 -1.103 12.156 1.00 79.25 106 PRO A CA 1
ATOM 855 C C . PRO A 1 106 ? -23.705 -0.632 11.819 1.00 79.25 106 PRO A C 1
ATOM 857 O O . PRO A 1 106 ? -24.643 -0.960 12.540 1.00 79.25 106 PRO A O 1
ATOM 860 N N . GLY A 1 107 ? -23.853 0.161 10.750 1.00 78.50 107 GLY A N 1
ATOM 861 C CA . GLY A 1 107 ? -25.128 0.775 10.343 1.00 78.50 107 GLY A CA 1
ATOM 862 C C . GLY A 1 107 ? -25.530 2.045 11.111 1.00 78.50 107 GLY A C 1
ATOM 863 O O . GLY A 1 107 ? -26.666 2.486 10.980 1.00 78.50 107 GLY A O 1
ATOM 864 N N . GLY A 1 108 ? -24.633 2.605 11.927 1.00 81.25 108 GLY A N 1
ATOM 865 C CA . GLY A 1 108 ? -24.848 3.857 12.655 1.00 81.25 108 GLY A CA 1
ATOM 866 C C . GLY A 1 108 ? -24.525 5.108 11.834 1.00 81.25 108 GLY A C 1
ATOM 867 O O . GLY A 1 108 ? -24.282 5.044 10.630 1.00 81.25 108 GLY A O 1
ATOM 868 N N . GLU A 1 109 ? -24.496 6.255 12.509 1.00 86.31 109 GLU A N 1
ATOM 869 C CA . GLU A 1 109 ? -24.187 7.550 11.896 1.00 86.31 109 GLU A CA 1
ATOM 870 C C . GLU A 1 109 ? -22.680 7.743 11.665 1.00 86.31 109 GLU A C 1
ATOM 872 O O . GLU A 1 109 ? -21.835 7.207 12.396 1.00 86.31 109 GLU A O 1
ATOM 877 N N . LEU A 1 110 ? -22.354 8.523 10.631 1.00 89.75 110 LEU A N 1
ATOM 878 C CA . LEU A 1 110 ? -20.990 8.922 10.299 1.00 89.75 110 LEU A CA 1
ATOM 879 C C . LEU A 1 110 ? -20.503 9.964 11.314 1.00 89.75 110 LEU A C 1
ATOM 881 O O . LEU A 1 110 ? -21.055 11.058 11.391 1.00 89.75 110 LEU A O 1
ATOM 885 N N . GLN A 1 111 ? -19.446 9.647 12.060 1.00 87.50 111 GLN A N 1
ATOM 886 C CA . GLN A 1 111 ? -18.829 10.590 12.998 1.00 87.50 111 GLN A CA 1
ATOM 887 C C . GLN A 1 111 ? -17.753 11.438 12.325 1.00 87.50 111 GLN A C 1
ATOM 889 O O . GLN A 1 111 ? -17.634 12.632 12.595 1.00 87.50 111 GLN A O 1
ATOM 894 N N . LYS A 1 112 ? -16.927 10.811 11.480 1.00 87.56 112 LYS A N 1
ATOM 895 C CA . LYS A 1 112 ? -15.717 11.441 10.952 1.00 87.56 112 LYS A CA 1
ATOM 896 C C . LYS A 1 112 ? -15.372 10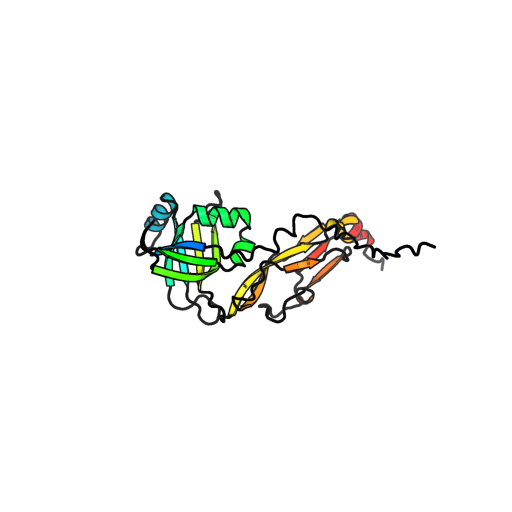.903 9.574 1.00 87.56 112 LYS A C 1
ATOM 898 O O . LYS A 1 112 ? -15.478 9.701 9.337 1.00 87.56 112 LYS A O 1
ATOM 903 N N . LYS A 1 113 ? -14.889 11.785 8.700 1.00 91.50 113 LYS A N 1
ATOM 904 C CA . LYS A 1 113 ? -14.297 11.420 7.412 1.00 91.50 113 LYS A CA 1
ATOM 905 C C . LYS A 1 113 ? -12.897 12.011 7.311 1.00 91.50 113 LYS A C 1
ATOM 907 O O . LYS A 1 113 ? -12.720 13.210 7.507 1.00 91.50 113 LYS A O 1
ATOM 912 N N . GLU A 1 114 ? -11.909 11.176 7.015 1.00 90.75 114 GLU A N 1
ATOM 913 C CA . GLU A 1 114 ? -10.510 11.588 6.898 1.00 90.75 114 GLU A CA 1
ATOM 914 C C . GLU A 1 114 ? -9.820 10.862 5.748 1.00 90.75 114 GLU A C 1
ATOM 916 O O . GLU A 1 114 ? -10.086 9.691 5.498 1.00 90.75 114 GLU A O 1
ATOM 921 N N . LYS A 1 115 ? -8.876 11.525 5.078 1.00 90.75 115 LYS A N 1
ATOM 922 C CA . LYS A 1 115 ? -8.019 10.867 4.091 1.00 90.75 115 LYS A CA 1
ATOM 923 C C . LYS A 1 115 ? -6.845 10.195 4.795 1.00 90.75 115 LYS A C 1
ATOM 925 O O . LYS A 1 115 ? -6.164 10.819 5.612 1.00 90.75 115 LYS A O 1
ATOM 930 N N . VAL A 1 116 ? -6.589 8.931 4.476 1.00 92.00 116 VAL A N 1
ATOM 931 C CA . VAL A 1 116 ? -5.533 8.127 5.099 1.00 92.00 116 VAL A CA 1
ATOM 932 C C . VAL A 1 116 ? -4.669 7.417 4.063 1.00 92.00 116 VAL A C 1
ATOM 934 O O . VAL A 1 116 ? -5.118 7.064 2.975 1.00 92.00 116 VAL A O 1
ATOM 937 N N . LEU A 1 117 ? -3.411 7.182 4.422 1.00 91.94 117 LEU A N 1
ATOM 938 C CA . LEU A 1 117 ? -2.461 6.367 3.676 1.00 91.94 117 LEU A CA 1
ATOM 939 C C . LEU A 1 117 ? -2.136 5.102 4.488 1.00 91.94 117 LEU A C 1
ATOM 941 O O . LEU A 1 117 ? -1.697 5.222 5.639 1.00 91.94 117 LEU A O 1
ATOM 945 N N . PRO A 1 118 ? -2.301 3.892 3.932 1.00 92.38 118 PRO A N 1
ATOM 946 C CA . PRO A 1 118 ? -1.848 2.670 4.575 1.00 92.38 118 PRO A CA 1
ATOM 947 C C . PRO A 1 118 ? -0.321 2.623 4.606 1.00 92.38 118 PRO A C 1
ATOM 949 O O . PRO A 1 118 ? 0.348 2.774 3.589 1.00 92.38 118 PRO A O 1
ATOM 952 N N . ARG A 1 119 ? 0.250 2.403 5.788 1.00 90.12 119 ARG A N 1
ATOM 953 C CA . ARG A 1 119 ? 1.702 2.359 5.990 1.00 90.12 119 ARG A CA 1
ATOM 954 C C . ARG A 1 119 ? 2.254 0.947 5.993 1.00 90.12 119 ARG A C 1
ATOM 956 O O . ARG A 1 119 ? 3.279 0.691 5.367 1.00 90.12 119 ARG A O 1
ATOM 963 N N . THR A 1 120 ? 1.583 0.064 6.723 1.00 90.38 120 THR A N 1
ATOM 964 C CA . THR A 1 120 ? 2.016 -1.317 6.922 1.00 90.38 120 THR A CA 1
ATOM 965 C C . THR A 1 120 ? 0.795 -2.213 7.001 1.00 90.38 120 THR A C 1
ATOM 967 O O . THR A 1 120 ? -0.184 -1.886 7.677 1.00 90.38 120 THR A O 1
ATOM 970 N N . ILE A 1 121 ? 0.886 -3.360 6.336 1.00 92.19 121 ILE A N 1
ATOM 971 C CA . ILE A 1 121 ? -0.060 -4.461 6.460 1.00 92.19 121 ILE A CA 1
ATOM 972 C C . ILE A 1 121 ? 0.655 -5.617 7.153 1.00 92.19 121 ILE A C 1
ATOM 974 O O . ILE A 1 121 ? 1.782 -5.962 6.799 1.00 92.19 121 ILE A O 1
ATOM 978 N N . HIS A 1 122 ? -0.018 -6.236 8.114 1.00 91.81 122 HIS A N 1
ATOM 979 C CA . HIS A 1 122 ? 0.406 -7.493 8.708 1.00 91.81 122 HIS A CA 1
ATOM 980 C C . HIS A 1 122 ? -0.540 -8.602 8.270 1.00 91.81 122 HIS A C 1
ATOM 982 O O . HIS A 1 122 ? -1.737 -8.555 8.562 1.00 91.81 122 HIS A O 1
ATOM 988 N N . LEU A 1 123 ? 0.018 -9.602 7.598 1.00 91.06 123 LEU A N 1
ATOM 989 C CA . LEU A 1 123 ? -0.681 -10.810 7.183 1.00 91.06 123 LEU A CA 1
ATOM 990 C C . LEU A 1 123 ? -0.284 -11.982 8.073 1.00 91.06 123 LEU A C 1
ATOM 992 O O . LEU A 1 123 ? 0.805 -12.012 8.653 1.00 91.06 123 LEU A O 1
ATOM 996 N N . HIS A 1 124 ? -1.183 -12.948 8.187 1.00 90.62 124 HIS A N 1
ATOM 997 C CA . HIS A 1 124 ? -0.884 -14.222 8.808 1.00 90.62 124 HIS A CA 1
ATOM 998 C C . HIS A 1 124 ? -0.062 -15.082 7.845 1.00 90.62 124 HIS A C 1
ATOM 1000 O O . HIS A 1 124 ? -0.505 -15.356 6.738 1.00 90.62 124 HIS A O 1
ATOM 1006 N N . SER A 1 125 ? 1.108 -15.552 8.275 1.00 89.12 125 SER A N 1
ATOM 1007 C CA . SER A 1 125 ? 2.091 -16.215 7.403 1.00 89.12 125 SER A CA 1
ATOM 1008 C C . SER A 1 125 ? 1.611 -17.498 6.720 1.00 89.12 125 SER A C 1
ATOM 1010 O O . SER A 1 125 ? 2.193 -17.891 5.717 1.00 89.12 125 SER A O 1
ATOM 1012 N N . ALA A 1 126 ? 0.602 -18.176 7.274 1.00 90.81 126 ALA A N 1
ATOM 1013 C CA . ALA A 1 126 ? 0.110 -19.451 6.746 1.00 90.81 126 ALA A CA 1
ATOM 1014 C C . ALA A 1 126 ? -1.243 -19.352 6.031 1.00 90.81 126 ALA A C 1
ATOM 1016 O O . ALA A 1 126 ? -1.585 -20.236 5.258 1.00 90.81 126 ALA A O 1
ATOM 1017 N N . SER A 1 127 ? -2.041 -18.329 6.339 1.00 86.38 127 SER A N 1
ATOM 1018 C CA . SER A 1 127 ? -3.419 -18.211 5.836 1.00 86.38 127 SER A CA 1
ATOM 1019 C C . SER A 1 127 ? -3.654 -16.940 5.029 1.00 86.38 127 SER A C 1
ATOM 1021 O O . SER A 1 127 ? -4.777 -16.717 4.594 1.00 86.38 127 SER A O 1
ATOM 1023 N N . ASP A 1 128 ? -2.631 -16.089 4.895 1.00 84.44 128 ASP A N 1
ATOM 1024 C CA . ASP A 1 128 ? -2.691 -14.769 4.261 1.00 84.44 128 ASP A CA 1
ATOM 1025 C C . ASP A 1 128 ? -3.826 -13.872 4.783 1.00 84.44 128 ASP A C 1
ATOM 1027 O O . ASP A 1 128 ? -4.234 -12.900 4.152 1.00 84.44 128 ASP A O 1
ATOM 1031 N N . GLU A 1 129 ? -4.325 -14.153 5.990 1.00 88.00 129 GLU A N 1
ATOM 1032 C CA . GLU A 1 129 ? -5.377 -13.356 6.607 1.00 88.00 129 GLU A CA 1
ATOM 1033 C C . GLU A 1 129 ? -4.828 -12.023 7.123 1.00 88.00 129 GLU A C 1
ATOM 1035 O O . GLU A 1 129 ? -3.803 -11.974 7.808 1.00 88.00 129 GLU A O 1
ATOM 1040 N N . LEU A 1 130 ? -5.568 -10.938 6.886 1.00 90.94 130 LEU A N 1
ATOM 1041 C CA . LEU A 1 130 ? -5.249 -9.613 7.419 1.00 90.94 130 LEU A CA 1
ATOM 1042 C C . LEU A 1 130 ? -5.350 -9.584 8.952 1.00 90.94 130 LEU A C 1
ATOM 1044 O O . LEU A 1 130 ? -6.430 -9.677 9.540 1.00 90.94 130 LEU A O 1
ATOM 1048 N N . LEU A 1 131 ? -4.201 -9.425 9.612 1.00 91.94 131 LEU A N 1
ATOM 1049 C CA . LEU A 1 131 ? -4.091 -9.359 11.069 1.00 91.94 131 LEU A CA 1
ATOM 1050 C C . LEU A 1 131 ? -4.221 -7.936 11.599 1.00 91.94 131 LEU A C 1
ATOM 1052 O O . LEU A 1 131 ? -4.845 -7.725 12.642 1.00 91.94 131 LEU A O 1
ATOM 1056 N N . ASN A 1 132 ? -3.579 -6.990 10.920 1.00 92.38 132 ASN A N 1
ATOM 1057 C CA . ASN A 1 132 ? -3.558 -5.582 11.286 1.00 92.38 132 ASN A CA 1
ATOM 1058 C C . ASN A 1 132 ? -3.205 -4.730 10.066 1.00 92.38 132 ASN A C 1
ATOM 1060 O O . ASN A 1 132 ? -2.380 -5.126 9.243 1.00 92.38 132 ASN A O 1
ATOM 1064 N N . VAL A 1 133 ? -3.795 -3.539 10.000 1.00 93.44 133 VAL A N 1
ATOM 1065 C CA . VAL A 1 133 ? -3.374 -2.490 9.069 1.00 93.44 133 VAL A CA 1
ATOM 1066 C C . VAL A 1 133 ? -3.124 -1.214 9.853 1.00 93.44 133 VAL A C 1
ATOM 1068 O O . VAL A 1 133 ? -3.950 -0.806 10.675 1.00 93.44 133 VAL A O 1
ATOM 1071 N N . THR A 1 134 ? -1.987 -0.588 9.581 1.00 92.56 134 THR A N 1
ATOM 1072 C CA . THR A 1 134 ? -1.624 0.712 10.136 1.00 92.56 134 THR A CA 1
ATOM 1073 C C . THR A 1 134 ? -1.822 1.785 9.081 1.00 92.56 134 THR A C 1
ATOM 1075 O O . THR A 1 134 ? -1.313 1.662 7.968 1.00 92.56 134 THR A O 1
ATOM 1078 N N . PHE A 1 135 ? -2.522 2.847 9.452 1.00 92.88 135 PHE A N 1
ATOM 1079 C CA . PHE A 1 135 ? -2.810 4.000 8.619 1.00 92.88 135 PHE A CA 1
ATOM 1080 C C . PHE A 1 135 ? -2.136 5.242 9.184 1.00 92.88 135 PHE A C 1
ATOM 1082 O O . PHE A 1 135 ? -1.902 5.359 10.388 1.00 92.88 135 PHE A O 1
ATOM 1089 N N . ILE A 1 136 ? -1.860 6.190 8.304 1.00 91.00 136 ILE A N 1
ATOM 1090 C CA . ILE A 1 136 ? -1.377 7.515 8.657 1.00 91.00 136 ILE A CA 1
ATOM 1091 C C . ILE A 1 136 ? -2.316 8.534 8.008 1.00 91.00 136 ILE A C 1
ATOM 1093 O O . ILE A 1 136 ? -2.638 8.393 6.828 1.00 91.00 136 ILE A O 1
ATOM 1097 N N . ARG A 1 137 ? -2.762 9.553 8.748 1.00 90.56 137 ARG A N 1
ATOM 1098 C CA . ARG A 1 137 ? -3.601 10.628 8.185 1.00 90.56 137 ARG A CA 1
ATOM 1099 C C . ARG A 1 137 ? -2.853 11.371 7.089 1.00 90.56 137 ARG A C 1
ATOM 1101 O O . ARG A 1 137 ? -1.744 11.813 7.327 1.00 90.56 137 ARG A O 1
ATOM 1108 N N . ALA A 1 138 ? -3.452 11.528 5.918 1.00 87.38 138 ALA A N 1
ATOM 1109 C CA . ALA A 1 138 ? -2.819 12.076 4.724 1.00 87.38 138 ALA A CA 1
ATOM 1110 C C . ALA A 1 138 ? -3.545 13.351 4.260 1.00 87.38 138 ALA A C 1
ATOM 1112 O O . ALA A 1 138 ? -4.296 13.303 3.282 1.00 87.38 138 ALA A O 1
ATOM 1113 N N . PRO A 1 139 ? -3.371 14.493 4.954 1.00 84.75 139 PRO A N 1
ATOM 1114 C CA . PRO A 1 139 ? -3.927 15.749 4.477 1.00 84.75 139 PRO A CA 1
ATOM 1115 C C . PRO A 1 139 ? -3.218 16.185 3.175 1.00 84.75 139 PRO A C 1
ATOM 1117 O O . PRO A 1 139 ? -2.035 15.879 3.000 1.00 84.75 139 PRO A O 1
ATOM 1120 N N . PRO A 1 140 ? -3.904 16.924 2.282 1.00 78.69 140 PRO A N 1
ATOM 1121 C CA . PRO A 1 140 ? -3.426 17.266 0.931 1.00 78.69 140 PRO A CA 1
ATOM 1122 C C . PRO A 1 140 ? -1.991 17.822 0.868 1.00 78.69 140 PRO A C 1
ATOM 1124 O O . PRO A 1 140 ? -1.194 17.466 -0.001 1.00 78.69 140 PRO A O 1
ATOM 1127 N N . SER A 1 141 ? -1.632 18.662 1.842 1.00 78.50 141 SER A N 1
ATOM 1128 C CA . SER A 1 141 ? -0.354 19.375 1.904 1.00 78.50 141 SER A CA 1
ATOM 1129 C C . SER A 1 141 ? 0.772 18.627 2.626 1.00 78.50 141 SER A C 1
ATOM 1131 O O . SER A 1 141 ? 1.918 19.083 2.593 1.00 78.50 141 SER A O 1
ATOM 1133 N N . ALA A 1 142 ? 0.494 17.503 3.294 1.00 81.00 142 ALA A N 1
ATOM 1134 C CA . ALA A 1 142 ? 1.515 16.827 4.084 1.00 81.00 142 ALA A CA 1
ATOM 1135 C C . ALA A 1 142 ? 2.493 16.031 3.217 1.00 81.00 142 ALA A C 1
ATOM 1137 O O . ALA A 1 142 ? 2.103 15.326 2.285 1.00 81.00 142 ALA A O 1
ATOM 1138 N N . LYS A 1 143 ? 3.781 16.112 3.571 1.00 83.94 143 LYS A N 1
ATOM 1139 C CA . LYS A 1 143 ? 4.861 15.345 2.941 1.00 83.94 143 LYS A CA 1
ATOM 1140 C C . LYS A 1 143 ? 4.912 13.935 3.521 1.00 83.94 143 LYS A C 1
ATOM 1142 O O . LYS A 1 143 ? 5.227 13.758 4.695 1.00 83.94 143 LYS A O 1
ATOM 1147 N N . LEU A 1 144 ? 4.620 12.941 2.690 1.00 86.81 144 LEU A N 1
ATOM 1148 C CA . LEU A 1 144 ? 4.518 11.539 3.076 1.00 86.81 144 LEU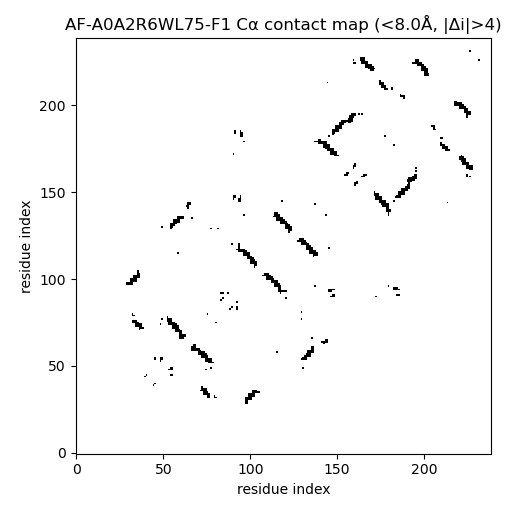 A CA 1
ATOM 1149 C C . LEU A 1 144 ? 5.682 10.748 2.505 1.00 86.81 144 LEU A C 1
ATOM 1151 O O . LEU A 1 144 ? 6.012 10.875 1.328 1.00 86.81 144 LEU A O 1
ATOM 1155 N N . LYS A 1 145 ? 6.267 9.875 3.326 1.00 87.94 145 LYS A N 1
ATOM 1156 C CA . LYS A 1 145 ? 7.207 8.863 2.847 1.00 87.94 145 LYS A CA 1
ATOM 1157 C C . LYS A 1 145 ? 6.427 7.658 2.335 1.00 87.94 145 LYS A C 1
ATOM 1159 O O . LYS A 1 145 ? 5.938 6.874 3.146 1.00 87.94 145 LYS A O 1
ATOM 1164 N N . VAL A 1 146 ? 6.350 7.471 1.024 1.00 88.81 146 VAL A N 1
ATOM 1165 C CA . VAL A 1 146 ? 5.565 6.411 0.374 1.00 88.81 146 VAL A CA 1
ATOM 1166 C C . VAL A 1 146 ? 6.477 5.493 -0.428 1.00 88.81 146 VAL A C 1
ATOM 1168 O O . VAL A 1 146 ? 7.396 5.954 -1.097 1.00 88.81 146 VAL A O 1
ATOM 1171 N N . GLY A 1 147 ? 6.248 4.183 -0.346 1.00 88.75 147 GLY A N 1
ATOM 1172 C CA . GLY A 1 147 ? 6.896 3.216 -1.228 1.00 88.75 147 GLY A CA 1
ATOM 1173 C C . GLY A 1 147 ? 6.084 3.070 -2.506 1.00 88.75 147 GLY A C 1
ATOM 1174 O O . GLY A 1 147 ? 4.988 2.525 -2.453 1.00 88.75 147 GLY A O 1
ATOM 1175 N N . ILE A 1 148 ? 6.606 3.549 -3.631 1.00 89.00 148 ILE A N 1
ATOM 1176 C CA . ILE A 1 148 ? 5.899 3.493 -4.912 1.00 89.00 148 ILE A CA 1
ATOM 1177 C C . ILE A 1 148 ? 6.336 2.229 -5.670 1.00 89.00 148 ILE A C 1
ATOM 1179 O O . ILE A 1 148 ? 7.547 2.004 -5.812 1.00 89.00 148 ILE A O 1
ATOM 1183 N N . PRO A 1 149 ? 5.389 1.381 -6.118 1.00 90.06 149 PRO A N 1
ATOM 1184 C CA . PRO A 1 149 ? 5.695 0.199 -6.912 1.00 90.06 149 PRO A CA 1
ATOM 1185 C C . PRO A 1 149 ? 6.203 0.567 -8.303 1.00 90.06 149 PRO A C 1
ATOM 1187 O O . PRO A 1 149 ? 5.735 1.524 -8.923 1.00 90.06 149 PRO A O 1
ATOM 1190 N N . LEU A 1 150 ? 7.127 -0.249 -8.803 1.00 88.62 150 LEU A N 1
ATOM 1191 C CA . LEU A 1 150 ? 7.603 -0.194 -10.178 1.00 88.62 150 LEU A CA 1
ATOM 1192 C C . LEU A 1 150 ? 6.879 -1.247 -11.021 1.00 88.62 150 LEU A C 1
ATOM 1194 O O . LEU A 1 150 ? 6.772 -2.404 -10.611 1.00 88.62 150 LEU A O 1
ATOM 1198 N N . VAL A 1 151 ? 6.412 -0.839 -12.197 1.00 88.00 151 VAL A N 1
ATOM 1199 C CA . VAL A 1 151 ? 5.814 -1.706 -13.215 1.00 88.00 151 VAL A CA 1
ATOM 1200 C C . VAL A 1 151 ? 6.734 -1.698 -14.424 1.00 88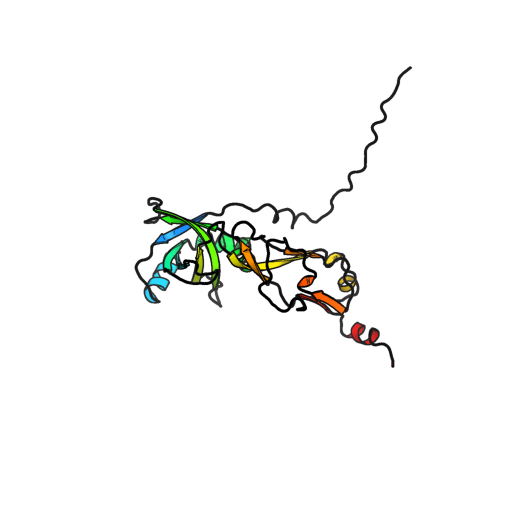.00 151 VAL A C 1
ATOM 1202 O O . VAL A 1 151 ? 7.053 -0.640 -14.963 1.00 88.00 151 VAL A O 1
ATOM 1205 N N . PHE A 1 152 ? 7.185 -2.877 -14.833 1.00 87.06 152 PHE A N 1
ATOM 1206 C CA . PHE A 1 152 ? 8.076 -3.024 -15.974 1.00 87.06 152 PHE A CA 1
ATOM 1207 C C . PHE A 1 152 ? 7.256 -3.217 -17.246 1.00 87.06 152 PHE A C 1
ATOM 1209 O O . PHE A 1 152 ? 6.320 -4.015 -17.274 1.00 87.06 152 PHE A O 1
ATOM 1216 N N . ILE A 1 153 ? 7.592 -2.457 -18.285 1.00 88.38 153 ILE A N 1
ATOM 1217 C CA . ILE A 1 153 ? 6.956 -2.530 -19.601 1.00 88.38 153 ILE A CA 1
ATOM 1218 C C . ILE A 1 153 ? 8.004 -2.883 -20.659 1.00 88.38 153 ILE A C 1
ATOM 1220 O O . ILE A 1 153 ? 9.194 -2.621 -20.484 1.00 88.38 153 ILE A O 1
ATOM 1224 N N . GLY A 1 154 ? 7.564 -3.482 -21.766 1.00 84.88 154 GLY A N 1
ATOM 1225 C CA . GLY A 1 154 ? 8.454 -3.811 -22.883 1.00 84.88 154 GLY A CA 1
ATOM 1226 C C . GLY A 1 154 ? 9.336 -5.046 -22.664 1.00 84.88 154 GLY A C 1
ATOM 1227 O O . GLY A 1 154 ? 10.324 -5.204 -23.382 1.00 84.88 154 GLY A O 1
ATOM 1228 N N . GLU A 1 155 ? 8.982 -5.925 -21.717 1.00 80.12 155 GLU A N 1
ATOM 1229 C CA . GLU A 1 155 ? 9.680 -7.200 -21.481 1.00 80.12 155 GLU A CA 1
ATOM 1230 C C . GLU A 1 155 ? 9.747 -8.058 -22.759 1.00 80.12 155 GLU A C 1
ATOM 1232 O O . GLU A 1 155 ? 10.819 -8.524 -23.134 1.00 80.12 155 GLU A O 1
ATOM 1237 N N . ASP A 1 156 ? 8.652 -8.171 -23.512 1.00 80.88 156 ASP A N 1
ATOM 1238 C CA . ASP A 1 156 ? 8.607 -9.002 -24.727 1.00 80.88 156 ASP A CA 1
ATOM 1239 C C . ASP A 1 156 ? 9.509 -8.479 -25.862 1.00 80.88 156 ASP A C 1
ATOM 1241 O O . ASP A 1 156 ? 10.096 -9.243 -26.633 1.00 80.88 156 ASP A O 1
ATOM 1245 N N . SER A 1 157 ? 9.638 -7.154 -25.968 1.00 83.44 157 SER A N 1
ATOM 1246 C CA . SER A 1 157 ? 10.448 -6.484 -26.995 1.00 83.44 157 SER A CA 1
ATOM 1247 C C . SER A 1 157 ? 11.935 -6.396 -26.651 1.00 83.44 157 SER A C 1
ATOM 1249 O O . SER A 1 157 ? 12.748 -6.093 -27.524 1.00 83.44 157 SER A O 1
ATOM 1251 N N . CYS A 1 158 ? 12.294 -6.655 -25.394 1.00 85.56 158 CYS A N 1
ATOM 1252 C CA . CYS A 1 158 ? 13.630 -6.425 -24.870 1.00 85.56 158 CYS A CA 1
ATOM 1253 C C . CYS A 1 158 ? 14.670 -7.342 -25.551 1.00 85.56 158 CYS A C 1
ATOM 1255 O O . CYS A 1 158 ? 14.561 -8.574 -25.459 1.00 85.56 158 CYS A O 1
ATOM 1257 N N . PRO A 1 159 ? 15.715 -6.797 -26.206 1.00 85.12 159 PRO A N 1
ATOM 1258 C CA . PRO A 1 159 ? 16.705 -7.609 -26.907 1.00 85.12 159 PRO A CA 1
ATOM 1259 C C . PRO A 1 159 ? 17.491 -8.498 -25.940 1.00 85.12 159 PRO A C 1
ATOM 1261 O O . PRO A 1 159 ? 17.819 -9.631 -26.294 1.00 85.12 159 PRO A O 1
ATOM 1264 N N . GLY A 1 160 ? 17.732 -8.041 -24.706 1.00 83.19 160 GLY A N 1
ATOM 1265 C CA . GLY A 1 160 ? 18.384 -8.839 -23.672 1.00 83.19 160 GLY A CA 1
ATOM 1266 C C . GLY A 1 160 ? 17.611 -10.107 -23.293 1.00 83.19 160 GLY A C 1
ATOM 1267 O O . GLY A 1 160 ? 18.218 -11.163 -23.124 1.00 83.19 160 GLY A O 1
ATOM 1268 N N . ILE A 1 161 ? 16.279 -10.029 -23.229 1.00 85.00 161 ILE A N 1
ATOM 1269 C CA . ILE A 1 161 ? 15.408 -11.176 -22.922 1.00 85.00 161 ILE A CA 1
ATOM 1270 C C . ILE A 1 161 ? 15.282 -12.093 -24.141 1.00 85.00 161 ILE A C 1
ATOM 1272 O O . ILE A 1 161 ? 15.425 -13.308 -24.025 1.00 85.00 161 ILE A O 1
ATOM 1276 N N . ARG A 1 162 ? 15.113 -11.523 -25.343 1.00 84.94 162 ARG A N 1
ATOM 1277 C CA . ARG A 1 162 ? 15.046 -12.292 -26.600 1.00 84.94 162 ARG A CA 1
ATOM 1278 C C . ARG A 1 162 ? 16.321 -13.082 -26.892 1.00 84.94 162 ARG A C 1
ATOM 1280 O O . ARG A 1 162 ? 16.252 -14.149 -27.493 1.00 84.94 162 ARG A O 1
ATOM 1287 N N . LYS A 1 163 ? 17.476 -12.580 -26.449 1.00 83.81 163 LYS A N 1
ATOM 1288 C CA . LYS A 1 163 ? 18.765 -13.285 -26.501 1.00 83.81 163 LYS A CA 1
ATOM 1289 C C . LYS A 1 163 ? 18.875 -14.415 -25.462 1.00 83.81 163 LYS A C 1
ATOM 1291 O O . LYS A 1 163 ? 19.923 -15.031 -25.384 1.00 83.81 163 LYS A O 1
ATOM 1296 N N . GLY A 1 164 ? 17.837 -14.711 -24.677 1.00 81.25 164 GLY A N 1
ATOM 1297 C CA . GLY A 1 164 ? 17.854 -15.757 -23.648 1.00 81.25 164 GLY A CA 1
ATOM 1298 C C . GLY A 1 164 ? 18.308 -15.276 -22.267 1.00 81.25 164 GLY A C 1
ATOM 1299 O O . GLY A 1 164 ? 18.518 -16.095 -21.375 1.00 81.25 164 GLY A O 1
ATOM 1300 N N . GLY A 1 165 ? 18.467 -13.964 -22.069 1.00 84.19 165 GLY A N 1
ATOM 1301 C CA . GLY A 1 165 ? 18.673 -13.380 -20.748 1.00 84.19 165 GLY A CA 1
ATOM 1302 C C . GLY A 1 165 ? 17.390 -13.357 -19.915 1.00 84.19 165 GLY A C 1
ATOM 1303 O O . GLY A 1 165 ? 16.283 -13.516 -20.425 1.00 84.19 165 GLY A O 1
ATOM 1304 N N . TYR A 1 166 ? 17.535 -13.120 -18.615 1.00 84.88 166 TYR A N 1
ATOM 1305 C CA . TYR A 1 166 ? 16.412 -12.950 -17.697 1.00 84.88 166 TYR A CA 1
ATOM 1306 C C . TYR A 1 166 ? 16.541 -11.654 -16.899 1.00 84.88 166 TYR A C 1
ATOM 1308 O O . TYR A 1 166 ? 17.636 -11.143 -16.632 1.00 84.88 166 TYR A O 1
ATOM 1316 N N . VAL A 1 167 ? 15.392 -11.111 -16.506 1.00 87.00 167 VAL A N 1
ATOM 1317 C CA . VAL A 1 167 ? 15.310 -9.891 -15.705 1.00 87.00 167 VAL A CA 1
ATOM 1318 C C . VAL A 1 167 ? 15.575 -10.221 -14.243 1.00 87.00 167 VAL A C 1
ATOM 1320 O O . VAL A 1 167 ? 14.841 -10.982 -13.616 1.00 87.00 167 VAL A O 1
ATOM 1323 N N . ASN A 1 168 ? 16.607 -9.606 -13.673 1.00 89.06 168 ASN A N 1
ATOM 1324 C CA . ASN A 1 168 ? 16.853 -9.624 -12.240 1.00 89.06 168 ASN A CA 1
ATOM 1325 C C . ASN A 1 168 ? 16.393 -8.301 -11.612 1.00 89.06 168 ASN A C 1
ATOM 1327 O O . ASN A 1 168 ? 17.102 -7.289 -11.650 1.00 89.06 168 ASN A O 1
ATOM 1331 N N . THR A 1 169 ? 15.196 -8.309 -11.026 1.00 89.00 169 THR A N 1
ATOM 1332 C CA . THR A 1 169 ? 14.648 -7.166 -10.289 1.00 89.00 169 THR A CA 1
ATOM 1333 C C . THR A 1 169 ? 15.186 -7.137 -8.857 1.00 89.00 169 THR A C 1
ATOM 1335 O O . THR A 1 169 ? 14.775 -7.936 -8.017 1.00 89.00 169 THR A O 1
ATOM 1338 N N . MET A 1 170 ? 16.055 -6.173 -8.547 1.00 88.44 170 MET A N 1
ATOM 1339 C CA . MET A 1 170 ? 16.607 -5.982 -7.197 1.00 88.44 170 MET A CA 1
ATOM 1340 C C . MET A 1 170 ? 15.650 -5.205 -6.290 1.00 88.44 170 MET A C 1
ATOM 1342 O O . MET A 1 170 ? 15.542 -5.493 -5.099 1.00 88.44 170 MET A O 1
ATOM 1346 N N . LYS A 1 171 ? 14.936 -4.218 -6.847 1.00 86.38 171 LYS A N 1
ATOM 1347 C CA . LYS A 1 171 ? 13.938 -3.423 -6.123 1.00 86.38 171 LYS A CA 1
ATOM 1348 C C . LYS A 1 171 ? 12.636 -3.353 -6.910 1.00 86.38 171 LYS A C 1
ATOM 1350 O O . LYS A 1 171 ? 12.613 -2.875 -8.035 1.00 86.38 171 LYS A O 1
ATOM 1355 N N . ARG A 1 172 ? 11.542 -3.788 -6.281 1.00 87.56 172 ARG A N 1
ATOM 1356 C CA . ARG A 1 172 ? 10.170 -3.638 -6.805 1.00 87.56 172 ARG A CA 1
ATOM 1357 C C . ARG A 1 172 ? 9.469 -2.378 -6.299 1.00 87.56 172 ARG A C 1
ATOM 1359 O O . ARG A 1 172 ? 8.462 -1.969 -6.861 1.00 87.56 172 ARG A O 1
ATOM 1366 N N . VAL A 1 173 ? 9.988 -1.793 -5.221 1.00 87.81 173 VAL A N 1
ATOM 1367 C CA . VAL A 1 173 ? 9.410 -0.635 -4.536 1.00 87.81 173 VAL A CA 1
ATOM 1368 C C . VAL A 1 173 ? 10.516 0.357 -4.245 1.00 87.81 173 VAL A C 1
ATOM 1370 O O . VAL A 1 173 ? 11.569 -0.023 -3.724 1.00 87.81 173 VAL A O 1
ATOM 1373 N N . VAL A 1 174 ? 10.266 1.625 -4.552 1.00 88.12 174 VAL A N 1
ATOM 1374 C CA . VAL A 1 174 ? 11.200 2.713 -4.267 1.00 88.12 174 VAL A CA 1
ATOM 1375 C C . VAL A 1 174 ? 10.542 3.700 -3.304 1.00 88.12 174 VAL A C 1
ATOM 1377 O O . VAL A 1 174 ? 9.422 4.141 -3.557 1.00 88.12 174 VAL A O 1
ATOM 1380 N N . PRO A 1 175 ? 11.192 4.041 -2.177 1.00 87.94 175 PRO A N 1
ATOM 1381 C CA . PRO A 1 175 ? 10.656 5.018 -1.244 1.00 87.94 175 PRO A CA 1
ATOM 1382 C C . PRO A 1 175 ? 10.886 6.451 -1.743 1.00 87.94 175 PRO A C 1
ATOM 1384 O O . PRO A 1 175 ? 12.022 6.882 -1.955 1.00 87.94 175 PRO A O 1
ATOM 1387 N N . PHE A 1 176 ? 9.803 7.214 -1.837 1.00 87.69 176 PHE A N 1
ATOM 1388 C CA . PHE A 1 176 ? 9.778 8.633 -2.179 1.00 87.69 176 PHE A CA 1
ATOM 1389 C C . PHE A 1 176 ? 9.144 9.455 -1.056 1.00 87.69 176 PHE A C 1
ATOM 1391 O O . PHE A 1 176 ? 8.319 8.955 -0.294 1.00 87.69 176 PHE A O 1
ATOM 1398 N N . VAL A 1 177 ? 9.521 10.725 -0.963 1.00 88.06 177 VAL A N 1
ATOM 1399 C CA . VAL A 1 177 ? 8.817 11.756 -0.205 1.00 88.06 177 VAL A CA 1
ATOM 1400 C C . VAL A 1 177 ? 7.989 12.564 -1.196 1.00 88.06 177 VAL A C 1
ATOM 1402 O O . VAL A 1 177 ? 8.533 13.152 -2.128 1.00 88.06 177 VAL A O 1
ATOM 1405 N N . CYS A 1 178 ? 6.674 12.588 -1.012 1.00 86.88 178 CYS A N 1
ATOM 1406 C CA . CYS A 1 178 ? 5.755 13.320 -1.883 1.00 86.88 178 CYS A CA 1
ATOM 1407 C C . CYS A 1 178 ? 4.562 13.871 -1.100 1.00 86.88 178 CYS A C 1
ATOM 1409 O O . CYS A 1 178 ? 4.233 13.343 -0.035 1.00 86.88 178 CYS A O 1
ATOM 1411 N N . PRO A 1 179 ? 3.922 14.948 -1.585 1.00 87.19 179 PRO A N 1
ATOM 1412 C CA . PRO A 1 179 ? 2.662 15.402 -1.015 1.00 87.19 179 PRO A CA 1
ATOM 1413 C C . PRO A 1 179 ? 1.557 14.373 -1.285 1.00 87.19 179 PRO A C 1
ATOM 1415 O O . PRO A 1 179 ? 1.574 13.713 -2.326 1.00 87.19 179 PRO A O 1
ATOM 1418 N N . ALA A 1 180 ? 0.586 14.264 -0.376 1.00 83.56 180 ALA A N 1
ATOM 1419 C CA . ALA A 1 180 ? -0.492 13.272 -0.454 1.00 83.56 180 ALA A CA 1
ATOM 1420 C C . ALA A 1 180 ? -1.286 13.310 -1.778 1.00 83.56 180 ALA A C 1
ATOM 1422 O O . ALA A 1 180 ? -1.730 12.268 -2.262 1.00 83.56 180 ALA A O 1
ATOM 1423 N N . ASP A 1 181 ? -1.425 14.488 -2.392 1.00 83.62 181 ASP A N 1
ATOM 1424 C CA . ASP A 1 181 ? -2.170 14.670 -3.646 1.00 83.62 181 ASP A CA 1
ATOM 1425 C C . ASP A 1 181 ? -1.429 14.189 -4.901 1.00 83.62 181 ASP A C 1
ATOM 1427 O O . ASP A 1 181 ? -2.057 13.898 -5.926 1.00 83.62 181 ASP A O 1
ATOM 1431 N N . ALA A 1 182 ? -0.097 14.123 -4.838 1.00 84.38 182 ALA A N 1
ATOM 1432 C CA . ALA A 1 182 ? 0.761 13.820 -5.982 1.00 84.38 182 ALA A CA 1
ATOM 1433 C C . ALA A 1 182 ? 1.329 12.398 -5.946 1.00 84.38 182 ALA A C 1
ATOM 1435 O O . ALA A 1 182 ? 2.265 12.110 -6.686 1.00 84.38 182 ALA A O 1
ATOM 1436 N N . ILE A 1 183 ? 0.805 11.517 -5.090 1.00 84.81 183 ILE A N 1
ATOM 1437 C CA . ILE A 1 183 ? 1.268 10.131 -5.024 1.00 84.81 183 ILE A CA 1
ATOM 1438 C C . ILE A 1 183 ? 0.807 9.395 -6.295 1.00 84.81 183 ILE A C 1
ATOM 1440 O O . ILE A 1 183 ? -0.403 9.236 -6.494 1.00 84.81 183 ILE A O 1
ATOM 1444 N N . PRO A 1 184 ? 1.729 8.943 -7.167 1.00 84.50 184 PRO A N 1
ATOM 1445 C CA . PRO A 1 184 ? 1.360 8.133 -8.315 1.00 84.50 184 PRO A CA 1
ATOM 1446 C C . PRO A 1 184 ? 1.035 6.698 -7.862 1.00 84.50 184 PRO A C 1
ATOM 1448 O O . PRO A 1 184 ? 1.660 6.187 -6.927 1.00 84.50 184 PRO A O 1
ATOM 1451 N N . PRO A 1 185 ? 0.096 6.009 -8.533 1.00 83.06 185 PRO A N 1
ATOM 1452 C CA . PRO A 1 185 ? -0.245 4.630 -8.189 1.00 83.06 185 PRO A CA 1
ATOM 1453 C C . PRO A 1 185 ? 0.925 3.666 -8.445 1.00 83.06 185 PRO A C 1
ATOM 1455 O O . PRO A 1 185 ? 1.141 2.746 -7.654 1.00 83.06 185 PRO A O 1
ATOM 1458 N N . PHE A 1 186 ? 1.688 3.895 -9.518 1.00 85.06 186 PHE A N 1
ATOM 1459 C CA . PHE A 1 186 ? 2.880 3.143 -9.907 1.00 85.06 186 PHE A CA 1
ATOM 1460 C C . PHE A 1 186 ? 3.801 3.989 -10.793 1.00 85.06 186 PHE A C 1
ATOM 1462 O O . PHE A 1 186 ? 3.386 5.024 -11.316 1.00 85.06 186 PHE A O 1
ATOM 1469 N N . LEU A 1 187 ? 5.047 3.541 -10.958 1.00 86.88 187 LEU A N 1
ATOM 1470 C CA . LEU A 1 187 ? 6.003 4.100 -11.915 1.00 86.88 187 LEU A CA 1
ATOM 1471 C C . LEU A 1 187 ? 6.318 3.069 -12.995 1.00 86.88 187 LEU A C 1
ATOM 1473 O O . LEU A 1 187 ? 6.705 1.943 -12.684 1.00 86.88 187 LEU A O 1
ATOM 1477 N N . GLU A 1 188 ? 6.171 3.468 -14.253 1.00 86.81 188 GLU A N 1
ATOM 1478 C CA . GLU A 1 188 ? 6.506 2.630 -15.402 1.00 86.81 188 GLU A CA 1
ATOM 1479 C C . GLU A 1 188 ? 8.003 2.701 -15.706 1.00 86.81 188 GLU A C 1
ATOM 1481 O O . GLU A 1 188 ? 8.600 3.780 -15.759 1.00 86.81 188 GLU A O 1
ATOM 1486 N N . VAL A 1 189 ? 8.608 1.537 -15.926 1.00 86.69 189 VAL A N 1
ATOM 1487 C CA . VAL A 1 189 ? 10.019 1.391 -16.279 1.00 86.69 189 VAL A CA 1
ATOM 1488 C C . VAL A 1 189 ? 10.114 0.617 -17.584 1.00 86.69 189 VAL A C 1
ATOM 1490 O O . VAL A 1 189 ? 9.717 -0.544 -17.654 1.00 86.69 189 VAL A O 1
ATOM 1493 N N . ASP A 1 190 ? 10.637 1.274 -18.614 1.00 85.81 190 ASP A N 1
ATOM 1494 C CA . ASP A 1 190 ? 10.759 0.708 -19.954 1.00 85.81 190 ASP A CA 1
ATOM 1495 C C . ASP A 1 190 ? 12.026 -0.145 -20.086 1.00 85.81 190 ASP A C 1
ATOM 1497 O O . ASP A 1 190 ? 13.131 0.313 -19.784 1.00 85.81 190 ASP A O 1
ATOM 1501 N N . LEU A 1 191 ? 11.850 -1.393 -20.520 1.00 85.38 191 LEU A N 1
ATOM 1502 C CA . LEU A 1 191 ? 12.916 -2.371 -20.736 1.00 85.38 191 LEU A CA 1
ATOM 1503 C C . LEU A 1 191 ? 13.195 -2.636 -22.223 1.00 85.38 191 LEU A C 1
ATOM 1505 O O . LEU A 1 191 ? 14.129 -3.374 -22.540 1.00 85.38 191 LEU A O 1
ATOM 1509 N N . SER A 1 192 ? 12.419 -2.045 -23.135 1.00 84.31 192 SER A N 1
ATOM 1510 C CA . SER A 1 192 ? 12.431 -2.366 -24.569 1.00 84.31 192 SER A CA 1
ATOM 1511 C C . SER A 1 192 ? 13.795 -2.193 -25.245 1.00 84.31 192 SER A C 1
ATOM 1513 O O . SER A 1 192 ? 14.122 -2.936 -26.165 1.00 84.31 192 SER A O 1
ATOM 1515 N N . THR A 1 193 ? 14.619 -1.258 -24.772 1.00 84.69 193 THR A N 1
ATOM 1516 C CA . THR A 1 193 ? 15.920 -0.916 -25.374 1.00 84.69 193 THR A CA 1
ATOM 1517 C C . THR A 1 193 ? 17.122 -1.563 -24.683 1.00 84.69 193 THR A C 1
ATOM 1519 O O . THR A 1 193 ? 18.259 -1.322 -25.084 1.00 84.69 193 THR A O 1
ATOM 1522 N N . LEU A 1 194 ? 16.910 -2.372 -23.641 1.00 85.81 194 LEU A N 1
ATOM 1523 C CA . LEU A 1 194 ? 18.003 -2.890 -22.819 1.00 85.81 194 LEU A CA 1
ATOM 1524 C C . LEU A 1 194 ? 18.609 -4.193 -23.351 1.00 85.81 194 LEU A C 1
ATOM 1526 O O . LEU A 1 194 ? 17.911 -5.173 -23.611 1.00 85.81 194 LEU A O 1
ATOM 1530 N N . ASP A 1 195 ? 19.938 -4.235 -23.400 1.00 85.00 195 ASP A N 1
ATOM 1531 C CA . ASP A 1 195 ? 20.717 -5.427 -23.732 1.00 85.00 195 ASP A CA 1
ATOM 1532 C C . ASP A 1 195 ? 21.185 -6.209 -22.490 1.00 85.00 195 ASP A C 1
ATOM 1534 O O . ASP A 1 195 ? 21.101 -5.752 -21.345 1.00 85.00 195 ASP A O 1
ATOM 1538 N N . VAL A 1 196 ? 21.706 -7.420 -22.716 1.00 85.12 196 VAL A N 1
ATOM 1539 C CA . VAL A 1 196 ? 22.276 -8.271 -21.658 1.00 85.12 196 VAL A CA 1
ATOM 1540 C C . VAL A 1 196 ? 23.413 -7.537 -20.937 1.00 85.12 196 VAL A C 1
ATOM 1542 O O . VAL A 1 196 ? 24.288 -6.953 -21.567 1.00 85.12 196 VAL A O 1
ATOM 1545 N N . GLY A 1 197 ? 23.408 -7.564 -19.602 1.00 83.19 197 GLY A N 1
ATOM 1546 C CA . GLY A 1 197 ? 24.415 -6.912 -18.762 1.00 83.19 197 GLY A CA 1
ATOM 1547 C C . GLY A 1 197 ? 24.088 -5.463 -18.388 1.00 83.19 197 GLY A C 1
ATOM 1548 O O . GLY A 1 197 ? 24.644 -4.961 -17.404 1.00 83.19 197 GLY A O 1
ATOM 1549 N N . HIS A 1 198 ? 23.149 -4.814 -19.086 1.00 85.62 198 HIS A N 1
ATOM 1550 C CA . HIS A 1 198 ? 22.702 -3.468 -18.738 1.00 85.62 198 HIS A CA 1
ATOM 1551 C C . HIS A 1 198 ? 21.897 -3.455 -17.432 1.00 85.62 198 HIS A C 1
ATOM 1553 O O . HIS A 1 198 ? 21.213 -4.416 -17.062 1.00 85.62 198 HIS A O 1
ATOM 1559 N N . LYS A 1 199 ? 21.997 -2.329 -16.718 1.00 87.75 199 LYS A N 1
ATOM 1560 C CA . LYS A 1 199 ? 21.293 -2.063 -15.461 1.00 87.75 199 LYS A CA 1
ATOM 1561 C C . LYS A 1 199 ? 20.588 -0.713 -15.520 1.00 87.75 199 LYS A C 1
ATOM 1563 O O . LYS A 1 199 ? 21.165 0.246 -16.023 1.00 87.75 199 LYS A O 1
ATOM 1568 N N . ILE A 1 200 ? 19.387 -0.647 -14.954 1.00 87.56 200 ILE A N 1
ATOM 1569 C CA . ILE A 1 200 ? 18.667 0.606 -14.703 1.00 87.56 200 ILE A CA 1
ATOM 1570 C C . ILE A 1 200 ? 19.003 1.070 -13.291 1.00 87.56 200 ILE A C 1
ATOM 1572 O O . ILE A 1 200 ? 18.871 0.302 -12.329 1.00 87.56 200 ILE A O 1
ATOM 1576 N N . LEU A 1 201 ? 19.426 2.325 -13.162 1.00 88.06 201 LEU A N 1
ATOM 1577 C CA . LEU A 1 201 ? 19.689 2.964 -11.879 1.00 88.06 201 LEU A CA 1
ATOM 1578 C C . LEU A 1 201 ? 18.486 3.791 -11.419 1.00 88.06 201 LEU A C 1
ATOM 1580 O O . LEU A 1 201 ? 17.625 4.175 -12.206 1.00 88.06 201 LEU A O 1
ATOM 1584 N N . LEU A 1 202 ? 18.459 4.117 -10.127 1.00 84.06 202 LEU A N 1
ATOM 1585 C CA . LEU A 1 202 ? 17.409 4.937 -9.517 1.00 84.06 202 LEU A CA 1
ATOM 1586 C C . LEU A 1 202 ? 17.211 6.291 -10.217 1.00 84.06 202 LEU A C 1
ATOM 1588 O O . LEU A 1 202 ? 16.086 6.762 -10.344 1.00 84.06 202 LEU A O 1
ATOM 1592 N N . ARG A 1 203 ? 18.310 6.901 -10.671 1.00 82.81 203 ARG A N 1
ATOM 1593 C CA . ARG A 1 203 ? 18.321 8.192 -11.375 1.00 82.81 203 ARG A CA 1
ATOM 1594 C C . ARG A 1 203 ? 17.716 8.154 -12.782 1.00 82.81 203 ARG A C 1
ATOM 1596 O O . ARG A 1 203 ? 17.349 9.204 -13.289 1.00 82.81 203 ARG A O 1
ATOM 1603 N N . ASP A 1 204 ? 17.643 6.977 -13.403 1.00 82.50 204 ASP A N 1
ATOM 1604 C CA . A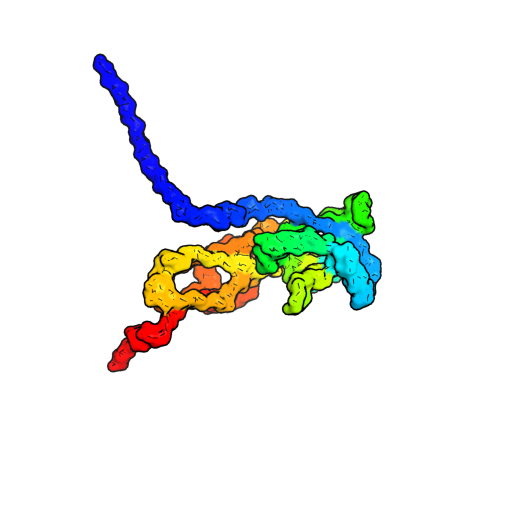SP A 1 204 ? 17.158 6.824 -14.780 1.00 82.50 204 ASP A CA 1
ATOM 1605 C C . ASP A 1 204 ? 15.618 6.706 -14.821 1.00 82.50 204 ASP A C 1
ATOM 1607 O O . ASP A 1 204 ? 15.013 6.640 -15.891 1.00 82.50 204 ASP A O 1
ATOM 1611 N N . LEU A 1 205 ? 14.967 6.677 -13.650 1.00 81.81 205 LEU A N 1
ATOM 1612 C CA . LEU A 1 205 ? 13.515 6.647 -13.533 1.00 81.81 205 LEU A CA 1
ATOM 1613 C C . LEU A 1 205 ? 12.889 7.975 -13.964 1.00 81.81 205 LEU A C 1
ATOM 1615 O O . LEU A 1 205 ? 13.273 9.051 -13.503 1.00 81.81 205 LEU A O 1
ATOM 1619 N N . LYS A 1 206 ? 11.831 7.883 -14.771 1.00 80.31 206 LYS A N 1
ATOM 1620 C CA . LYS A 1 206 ? 10.958 9.016 -15.084 1.00 80.31 206 LYS A CA 1
ATOM 1621 C C . LYS A 1 206 ? 10.100 9.323 -13.856 1.00 80.31 206 LYS A C 1
ATOM 1623 O O . LYS A 1 206 ? 9.148 8.604 -13.567 1.00 80.31 206 LYS A O 1
ATOM 1628 N N . VAL A 1 207 ? 10.460 10.368 -13.118 1.00 81.19 207 VAL A N 1
ATOM 1629 C CA . VAL A 1 207 ? 9.758 10.801 -11.901 1.00 81.19 207 VAL A CA 1
ATOM 1630 C C . VAL A 1 207 ? 9.227 12.223 -12.068 1.00 81.19 207 VAL A C 1
ATOM 1632 O O . VAL A 1 207 ? 9.879 13.068 -12.679 1.00 81.19 207 VAL A O 1
ATOM 1635 N N . ASP A 1 208 ? 8.035 12.486 -11.532 1.00 78.81 208 ASP A N 1
ATOM 1636 C CA . ASP A 1 208 ? 7.484 13.844 -11.447 1.00 78.81 208 ASP A CA 1
ATOM 1637 C C . ASP A 1 208 ? 8.386 14.709 -10.541 1.00 78.81 208 ASP A C 1
ATOM 1639 O O . ASP A 1 208 ? 8.841 14.218 -9.502 1.00 78.81 208 ASP A O 1
ATOM 1643 N N . PRO A 1 209 ? 8.640 15.989 -10.870 1.00 76.94 209 PRO A N 1
ATOM 1644 C CA . PRO A 1 209 ? 9.463 16.883 -10.048 1.00 76.94 209 PRO A CA 1
ATOM 1645 C C . PRO A 1 209 ? 8.995 17.022 -8.589 1.00 76.94 209 PRO A C 1
ATOM 1647 O O . PRO A 1 209 ? 9.777 17.425 -7.727 1.00 76.94 209 PRO A O 1
ATOM 1650 N N . ARG A 1 210 ? 7.733 16.698 -8.279 1.00 80.56 210 ARG A N 1
ATOM 1651 C CA . ARG A 1 210 ? 7.190 16.728 -6.909 1.00 80.56 210 ARG A CA 1
ATOM 1652 C C . ARG A 1 210 ? 7.613 15.536 -6.043 1.00 80.56 210 ARG A C 1
ATOM 1654 O O . ARG A 1 210 ? 7.409 15.576 -4.829 1.00 80.56 210 ARG A O 1
ATOM 1661 N N . LEU A 1 211 ? 8.173 14.485 -6.641 1.00 81.31 211 LEU A N 1
ATOM 1662 C CA . LEU A 1 211 ? 8.639 13.281 -5.956 1.00 81.31 211 LEU A CA 1
ATOM 1663 C C . LEU A 1 211 ? 10.115 13.429 -5.590 1.00 81.31 211 LEU A C 1
ATOM 1665 O O . LEU A 1 211 ? 10.994 13.415 -6.446 1.00 81.31 211 LEU A O 1
ATOM 1669 N N . GLN A 1 212 ? 10.404 13.522 -4.295 1.00 82.25 212 GLN A N 1
ATOM 1670 C CA . GLN A 1 212 ? 11.776 13.541 -3.797 1.00 82.25 212 GLN A CA 1
ATOM 1671 C C . GLN A 1 212 ? 12.208 12.125 -3.426 1.00 82.25 212 GLN A C 1
ATOM 1673 O O . GLN A 1 212 ? 11.514 11.420 -2.697 1.00 82.25 212 GLN A O 1
ATOM 1678 N N . LEU A 1 213 ? 13.361 11.682 -3.914 1.00 82.31 213 LEU A N 1
ATOM 1679 C CA . LEU A 1 213 ? 13.903 10.379 -3.541 1.00 82.31 213 LEU A CA 1
ATOM 1680 C C . LEU A 1 213 ? 14.297 10.375 -2.060 1.00 82.31 213 LEU A C 1
ATOM 1682 O O . LEU A 1 213 ? 14.983 11.277 -1.591 1.00 82.31 213 LEU A O 1
ATOM 1686 N N . CYS A 1 214 ? 13.885 9.342 -1.315 1.00 76.25 214 CYS A N 1
ATOM 1687 C CA . CYS A 1 214 ? 14.296 9.199 0.089 1.00 76.25 214 CYS A CA 1
ATOM 1688 C C . CYS A 1 214 ? 15.771 8.810 0.247 1.00 76.25 214 CYS A C 1
ATOM 1690 O O . CYS A 1 214 ? 16.322 8.941 1.337 1.00 76.25 214 CYS A O 1
ATOM 1692 N N . HIS A 1 215 ? 16.366 8.213 -0.786 1.00 70.75 215 HIS A N 1
ATOM 1693 C CA . HIS A 1 215 ? 17.726 7.695 -0.739 1.00 70.75 215 HIS A CA 1
ATOM 1694 C C . HIS A 1 215 ? 18.720 8.749 -1.216 1.00 70.75 215 HIS A C 1
ATOM 1696 O O . HIS A 1 215 ? 18.525 9.345 -2.271 1.00 70.75 215 HIS A O 1
ATOM 1702 N N . THR A 1 216 ? 19.811 8.900 -0.468 1.00 61.03 216 THR A N 1
ATOM 1703 C CA . THR A 1 216 ? 20.957 9.735 -0.849 1.00 61.03 216 THR A CA 1
ATOM 1704 C C . THR A 1 216 ? 21.687 9.163 -2.071 1.00 61.03 216 THR A C 1
ATOM 1706 O O . THR A 1 216 ? 22.136 9.917 -2.930 1.00 61.03 216 THR A O 1
ATOM 1709 N N . ASP A 1 217 ? 21.728 7.830 -2.204 1.00 69.50 217 ASP A N 1
ATOM 1710 C CA . ASP A 1 217 ? 22.452 7.146 -3.280 1.00 69.50 217 ASP A CA 1
ATOM 1711 C C . ASP A 1 217 ? 21.553 6.883 -4.496 1.00 69.50 217 ASP A C 1
ATOM 1713 O O . ASP A 1 217 ? 20.860 5.867 -4.605 1.00 69.50 217 ASP A O 1
ATOM 1717 N N . SER A 1 218 ? 21.590 7.805 -5.456 1.00 71.44 218 SER A N 1
ATOM 1718 C CA . SER A 1 218 ? 20.874 7.702 -6.737 1.00 71.44 218 SER A CA 1
ATOM 1719 C C . SER A 1 218 ? 21.489 6.683 -7.715 1.00 71.44 218 SER A C 1
ATOM 1721 O O . SER A 1 218 ? 20.894 6.363 -8.746 1.00 71.44 218 SER A O 1
ATOM 1723 N N . SER A 1 219 ? 22.665 6.138 -7.387 1.00 77.25 219 SER A N 1
ATOM 1724 C CA . SER A 1 219 ? 23.402 5.130 -8.164 1.00 77.25 219 SER A CA 1
ATOM 1725 C C . SER A 1 219 ? 22.976 3.686 -7.875 1.00 77.25 219 SER A C 1
ATOM 1727 O O . SER A 1 219 ? 23.565 2.750 -8.419 1.00 77.25 219 SER A O 1
ATOM 1729 N N . LEU A 1 220 ? 21.964 3.480 -7.026 1.00 83.25 220 LEU A N 1
ATOM 1730 C CA . LEU A 1 220 ? 21.482 2.144 -6.695 1.00 83.25 220 LEU A CA 1
ATOM 1731 C C . LEU A 1 220 ? 20.797 1.491 -7.910 1.00 83.25 220 LEU A C 1
ATOM 1733 O O . LEU A 1 220 ? 19.885 2.093 -8.486 1.00 83.25 220 LEU A O 1
ATOM 1737 N N . PRO A 1 221 ? 21.192 0.262 -8.293 1.00 86.44 221 PRO A N 1
ATOM 1738 C CA . PRO A 1 221 ? 20.527 -0.472 -9.359 1.00 86.44 221 PRO A CA 1
ATOM 1739 C C . PRO A 1 221 ? 19.143 -0.949 -8.908 1.00 86.44 221 PRO A C 1
ATOM 1741 O O . PRO A 1 221 ? 18.971 -1.486 -7.813 1.00 86.44 221 PRO A O 1
ATOM 1744 N N . ILE A 1 222 ? 18.155 -0.761 -9.775 1.00 86.12 222 ILE A N 1
ATOM 1745 C CA . ILE A 1 222 ? 16.786 -1.256 -9.593 1.00 86.12 222 ILE A CA 1
ATOM 1746 C C . ILE A 1 222 ? 16.638 -2.627 -10.243 1.00 86.12 222 ILE A C 1
ATOM 1748 O O . ILE A 1 222 ? 16.051 -3.545 -9.666 1.00 86.12 222 ILE A O 1
ATOM 1752 N N . LEU A 1 223 ? 17.167 -2.741 -11.457 1.00 87.88 223 LEU A N 1
ATOM 1753 C CA . LEU A 1 223 ? 16.992 -3.882 -12.335 1.00 87.88 223 LEU A CA 1
ATOM 1754 C C . LEU A 1 223 ? 18.267 -4.092 -13.141 1.00 87.88 223 LEU A C 1
ATOM 1756 O O . LEU A 1 223 ? 18.918 -3.128 -13.547 1.00 87.88 223 LEU A O 1
ATOM 1760 N N . LYS A 1 224 ? 18.612 -5.356 -13.371 1.00 88.56 224 LYS A N 1
ATOM 1761 C CA . LYS A 1 224 ? 19.701 -5.759 -14.259 1.00 88.56 224 LYS A CA 1
ATOM 1762 C C . LYS A 1 224 ? 19.229 -6.903 -15.145 1.00 88.56 224 LYS A C 1
ATOM 1764 O O . LYS A 1 224 ? 18.582 -7.823 -14.652 1.00 88.56 224 LYS A O 1
ATOM 1769 N N . ILE A 1 225 ? 19.597 -6.877 -16.420 1.00 87.62 225 ILE A N 1
ATOM 1770 C CA . ILE A 1 225 ? 19.412 -8.030 -17.303 1.00 87.62 225 ILE A CA 1
ATOM 1771 C C . ILE A 1 225 ? 20.636 -8.930 -17.171 1.00 87.62 225 ILE A C 1
ATOM 1773 O O . ILE A 1 225 ? 21.764 -8.502 -17.421 1.00 87.62 225 ILE A O 1
ATOM 1777 N N . MET A 1 226 ? 20.417 -10.169 -16.742 1.00 85.44 226 MET A N 1
ATOM 1778 C CA . MET A 1 226 ? 21.460 -11.183 -16.601 1.00 85.44 226 MET A CA 1
ATOM 1779 C C . MET A 1 226 ? 21.399 -12.144 -17.789 1.00 85.44 226 MET A C 1
ATOM 1781 O O . MET A 1 226 ? 20.314 -12.531 -18.217 1.00 85.44 226 MET A O 1
ATOM 1785 N N . GLY A 1 227 ? 22.558 -12.523 -18.325 1.00 82.62 227 GLY A N 1
ATOM 1786 C CA . GLY A 1 227 ? 22.654 -13.587 -19.325 1.00 82.62 227 GLY A CA 1
ATOM 1787 C C . GLY A 1 227 ? 22.636 -14.966 -18.668 1.00 82.62 227 GLY A C 1
ATOM 1788 O O . GLY A 1 227 ? 22.915 -15.101 -17.476 1.00 82.62 227 GLY A O 1
ATOM 1789 N N . THR A 1 228 ? 22.334 -16.008 -19.440 1.00 75.31 228 THR A N 1
ATOM 1790 C CA . THR A 1 228 ? 22.608 -17.384 -19.014 1.00 75.31 228 THR A CA 1
ATOM 1791 C C . THR A 1 228 ? 24.112 -17.645 -19.013 1.00 75.31 228 THR A C 1
ATOM 1793 O O . THR A 1 228 ? 24.869 -17.029 -19.763 1.00 75.31 228 THR A O 1
ATOM 1796 N N . ARG A 1 229 ? 24.557 -18.594 -18.185 1.00 62.56 229 ARG A N 1
ATOM 1797 C CA . ARG A 1 229 ? 25.981 -18.901 -17.958 1.00 62.56 229 ARG A CA 1
ATOM 1798 C C . ARG A 1 229 ? 26.768 -19.197 -19.248 1.00 62.56 229 ARG A C 1
ATOM 1800 O O 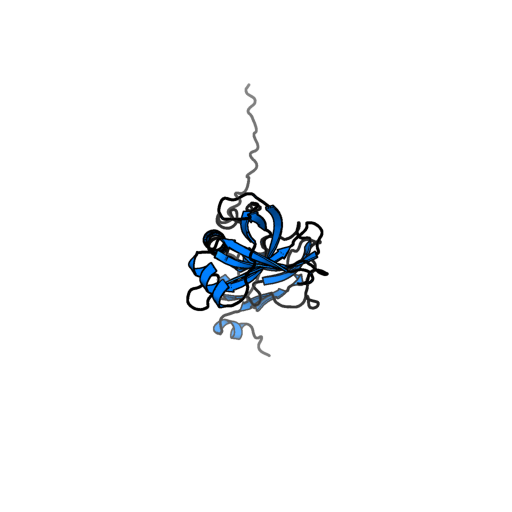. ARG A 1 229 ? 27.938 -18.861 -19.330 1.00 62.56 229 ARG A O 1
ATOM 1807 N N . SER A 1 230 ? 26.106 -19.741 -20.270 1.00 58.47 230 SER A N 1
ATOM 1808 C CA . SER A 1 230 ? 26.655 -19.996 -21.611 1.00 58.47 230 SER A CA 1
ATOM 1809 C C . SER A 1 230 ? 26.951 -18.736 -22.443 1.00 58.47 230 SER A C 1
ATOM 1811 O O . SER A 1 230 ? 27.701 -18.810 -23.408 1.00 58.47 230 SER A O 1
ATOM 1813 N N . MET A 1 231 ? 26.381 -17.582 -22.091 1.00 53.41 231 MET A N 1
ATOM 1814 C CA . MET A 1 231 ? 26.595 -16.297 -22.775 1.00 53.41 231 MET A CA 1
ATOM 1815 C C . MET A 1 231 ? 27.527 -15.359 -22.012 1.00 53.41 231 MET A C 1
ATOM 1817 O O . MET A 1 231 ? 28.189 -14.529 -22.630 1.00 53.41 231 MET A O 1
ATOM 1821 N N . GLU A 1 232 ? 27.614 -15.491 -20.688 1.00 52.53 232 GLU A N 1
ATOM 1822 C CA . GLU A 1 232 ? 28.540 -14.691 -19.876 1.00 52.53 232 GLU A CA 1
ATOM 1823 C C . GLU A 1 232 ? 30.006 -15.015 -20.220 1.00 52.53 232 GLU A C 1
ATOM 1825 O O . GLU A 1 232 ? 30.848 -14.124 -20.210 1.00 52.53 232 GLU A O 1
ATOM 1830 N N . GLU A 1 233 ? 30.285 -16.251 -20.649 1.00 49.00 233 GLU A N 1
ATOM 1831 C CA . GLU A 1 233 ? 31.600 -16.715 -21.115 1.00 49.00 233 GLU A CA 1
ATOM 1832 C C . GLU A 1 233 ? 31.991 -16.152 -22.500 1.00 49.00 233 GLU A C 1
ATOM 1834 O O . GLU A 1 233 ? 33.171 -15.965 -22.779 1.00 49.00 233 GLU A O 1
ATOM 1839 N N . ALA A 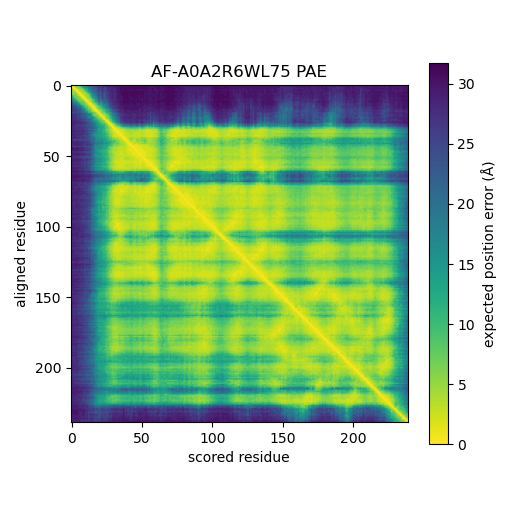1 234 ? 31.014 -15.790 -23.342 1.00 52.41 234 ALA A N 1
ATOM 1840 C CA . ALA A 1 234 ? 31.250 -15.179 -24.657 1.00 52.41 234 ALA A CA 1
ATOM 1841 C C . ALA A 1 234 ? 31.436 -13.648 -24.603 1.00 52.41 234 ALA A C 1
ATOM 1843 O O . ALA A 1 234 ? 31.903 -13.047 -25.570 1.00 52.41 234 ALA A O 1
ATOM 1844 N N . ALA A 1 235 ? 31.056 -13.006 -23.492 1.00 53.50 235 ALA A N 1
ATOM 1845 C CA . ALA A 1 235 ? 31.130 -11.555 -23.310 1.00 53.50 235 ALA A CA 1
ATOM 1846 C C . ALA A 1 235 ? 32.405 -11.085 -22.584 1.00 53.50 235 ALA A C 1
ATOM 1848 O O . ALA A 1 235 ? 32.608 -9.879 -22.430 1.00 53.50 235 ALA A O 1
ATOM 1849 N N . VAL A 1 236 ? 33.268 -12.006 -22.137 1.00 49.97 236 VAL A N 1
ATOM 1850 C CA . VAL A 1 236 ? 34.584 -11.659 -21.589 1.00 49.97 236 VAL A CA 1
ATOM 1851 C C . VAL A 1 236 ? 35.563 -11.529 -22.761 1.00 49.97 236 VAL A C 1
ATOM 1853 O O . VAL A 1 236 ? 35.850 -12.538 -23.406 1.00 49.97 236 VAL A O 1
ATOM 1856 N N . PRO A 1 237 ? 36.086 -10.333 -23.089 1.00 45.75 237 PRO A N 1
ATOM 1857 C CA . PRO A 1 237 ? 37.122 -10.239 -24.106 1.00 45.75 237 PRO A CA 1
ATOM 1858 C C . PRO A 1 237 ? 38.368 -10.988 -23.616 1.00 45.75 237 PRO A C 1
ATOM 1860 O O . PRO A 1 237 ? 38.838 -10.765 -22.497 1.00 45.75 237 PRO A O 1
ATOM 1863 N N . ALA A 1 238 ? 38.877 -11.897 -24.451 1.00 45.97 238 ALA A N 1
ATOM 1864 C CA . ALA A 1 238 ? 40.172 -12.531 -24.246 1.00 45.97 238 ALA A CA 1
ATOM 1865 C C . ALA A 1 238 ? 41.250 -11.442 -24.089 1.00 45.97 238 ALA A C 1
ATOM 1867 O O . ALA A 1 238 ? 41.253 -10.464 -24.838 1.00 45.97 238 ALA A O 1
ATOM 1868 N N . LYS A 1 239 ? 42.089 -11.604 -23.062 1.00 37.06 239 LYS A N 1
ATOM 1869 C CA . LYS A 1 239 ? 43.201 -10.710 -22.708 1.00 37.06 239 LYS A CA 1
ATOM 1870 C C . LYS A 1 239 ? 44.197 -10.516 -23.843 1.00 37.06 239 LYS A C 1
ATOM 1872 O O . LYS A 1 239 ? 44.485 -11.516 -24.535 1.00 37.06 239 LYS A O 1
#

InterPro domains:
  IPR011035 Large ribosomal subunit protein bL25/Gln-tRNA synthetase, anti-codon-binding domain superfamily [SSF50715] (37-227)
  IPR020056 Large ribosomal subunit protein bL25/Gln-tRNA synthetase, N-terminal [G3DSA:2.40.240.10] (31-138)
  IPR020057 Large ribosomal subunit protein bL25, beta domain [PF14693] (143-227)
  IPR020930 Large ribosomal subunit protein uL5, bacteria [PTHR33284] (22-231)
  IPR029751 Large ribosomal subunit protein bL25, L25 domain [PF01386] (33-135)
  IPR029751 Large ribosomal subunit protein bL25, L25 domain [cd00495] (32-137)
  IPR037121 Large ribosomal subunit protein bL25, C-terminal [G3DSA:2.170.120.20] (141-236)

pLDDT: mean 78.32, std 18.53, range [24.31, 93.94]

Secondary structure (DSSP, 8-state):
------------------HHHHTTTT----PEEEEEE----SHHHHHHHHHTTEEEEEEEEEETTEEEEEEEEEEEEHHHHHHHHHHH-HHHHHTS-EEEEEESSTT--EEEEEEEEEEEEEE-TTT--EEEEEEEE--TT-EEEEEEEEEEE-TTT-HHHHTT-EEEES-SEEEEEEEGGG--S-EEEE-TTPPTT-EEEGGGS---TT-EES-S-TT-EEEEEEPPHHHHTTSS---

Foldseek 3Di:
DDDDDDDPDDDPPDPPDDPPVVVVQPPPDQAEWEKEFDDDDDDVVLVVCVVVQWAWEKEAEDDQQDRDDDITTIITGQVSVCVVCVVLNDQLLQLAKHWYFYAHDDVHDTDDIFIKGWHDWDADPPPRGTRYIYIYTADQAHWHWGWAFEDEPQCVQAQQVVLVWDKDFPDRTFIWTAHNNPRRSHFYDYRNDDHAFDFDFQLNGDDDPRTHGPDPDRRHTGMHTHHPPVVVVVPDPDD

Radius of gyration: 23.76 Å; Cα contacts (8 Å, |Δi|>4): 449; chains: 1; bounding box: 68×39×88 Å

Sequence (239 aa):
MVKHSLFQAAFVEGDDRPPSLRKQASLKEDVILRAFPRKNTGKIWCKKERKVGLVPSIVFEQENGHLGGNKELISVEKKQLENIVNKIGQTFFLSRTYDLEIYDKPGGELQKKEKVLPRTIHLHSASDELLNVTFIRAPPSAKLKVGIPLVFIGEDSCPGIRKGGYVNTMKRVVPFVCPADAIPPFLEVDLSTLDVGHKILLRDLKVDPRLQLCHTDSSLPILKIMGTRSMEEAAVPAK

Nearest PDB structures (foldseek):
  8apo-assembly1_At  TM=9.150E-01  e=3.582E-22  Polytomella magna
  6xyw-assembly1_Av  TM=9.367E-01  e=6.914E-21  Arabidopsis thaliana
  7pkt-assembly1_t  TM=9.240E-01  e=2.907E-18  Chlamydomonas reinhardtii
  8fn2-assembly1_X  TM=7.451E-01  e=3.460E-17  Borreliella burgdorferi B31
  9g6k-assembly1_L3  TM=7.439E-01  e=1.839E-13  Toxoplasma gondii